Protein AF-A0A2V6M707-F1 (afdb_monomer)

Radius of gyration: 19.31 Å; Cα contacts (8 Å, |Δi|>4): 175; chains: 1; bounding box: 46×37×52 Å

Mean predicted aligned error: 7.65 Å

Sequence (171 aa):
MLDEAHAIGVIGPNGRGLAAEENLHEDVDVQMGTLSKALGVSGGYICGSRSLIEWLINRARSFIYSTAPPSALAAAARAAINFLASPEGEQRRLLLWQRIKLMQELLPVRSATANRPDKNAAHASSAIFPRRVGDEQAAIDLAEALQNQGFSSRRSVTRLWPKVPRDCSLP

pLDDT: mean 83.91, std 18.37, range [33.72, 98.0]

Secondary structure (DSSP, 8-state):
-EE-TTTTTTSSGGG--HHHHTT-GGG-SEEEEESSSTT-S--EEEEE-HHHHHHHHHH-HHHHTSPPPPHHHHHHHHHHHHHHTSHHHHHHHHHHHHHHHHHHHHS----TTTTS--TTGGG--SS------SSHHHHHHHHHHHHHTT---TTTS---TTSS-S-----

Solvent-accessible surface area (backbone atoms only — not comparable to full-atom values): 10268 Å² total; per-residue (Å²): 115,47,81,32,50,84,26,37,55,65,31,34,70,60,22,65,6,56,45,53,57,72,69,41,55,87,77,43,67,30,39,31,39,46,31,56,49,73,52,69,47,71,62,68,54,78,47,56,51,69,70,54,53,56,46,42,66,76,64,34,60,80,60,66,78,43,83,77,80,57,68,68,55,56,52,49,44,52,51,35,53,52,42,31,60,33,73,69,30,46,54,53,36,53,52,48,53,53,52,42,52,52,46,46,71,77,53,63,75,79,58,89,55,78,86,47,89,57,89,60,68,88,61,81,83,56,99,70,86,85,73,90,70,73,58,71,64,52,26,49,55,51,28,50,56,39,36,76,73,70,42,90,29,98,79,77,55,58,79,48,70,92,79,36,76,86,74,81,73,72,134

Foldseek 3Di:
DEEFQFQALAPAQLSRGDCRNVVNPVVDQKYKYACVPNVPAGDIDIDHDPVVVVCCCVPVCCNVVDDDDDPVRVVSSVVSSVCSNDPNSVVVNVVLQVVVVVCCVVPPAPDPVPVPPPVCPVPPPGSADADDQDAQVSQVVVLVVCVVVVNNRPPRRGDDPPSDDRDPDDD

Structure (mmCIF, N/CA/C/O backbone):
data_AF-A0A2V6M707-F1
#
_entry.id   AF-A0A2V6M707-F1
#
loop_
_atom_site.group_PDB
_atom_site.id
_atom_site.type_symbol
_atom_site.label_atom_id
_atom_site.label_alt_id
_atom_site.label_comp_id
_atom_site.label_asym_id
_atom_site.label_entity_id
_atom_site.label_seq_id
_atom_site.pdbx_PDB_ins_code
_atom_site.Cartn_x
_atom_site.Cartn_y
_atom_site.Cartn_z
_atom_site.occupancy
_atom_site.B_iso_or_equiv
_atom_site.auth_seq_id
_atom_site.auth_comp_id
_atom_site.auth_asym_id
_atom_site.auth_atom_id
_atom_site.pdbx_PDB_model_num
ATOM 1 N N . MET A 1 1 ? -16.322 -5.270 -3.380 1.00 91.25 1 MET A N 1
ATOM 2 C CA . MET A 1 1 ? -14.991 -5.450 -2.751 1.00 91.25 1 MET A CA 1
ATOM 3 C C . MET A 1 1 ? -13.936 -4.787 -3.621 1.00 91.25 1 MET A C 1
ATOM 5 O O . MET A 1 1 ? -13.919 -5.055 -4.816 1.00 91.25 1 MET A O 1
ATOM 9 N N . LEU A 1 2 ? -13.084 -3.951 -3.030 1.00 95.62 2 LEU A N 1
ATOM 10 C CA . LEU A 1 2 ? -12.032 -3.182 -3.695 1.00 95.62 2 LEU A CA 1
ATOM 11 C C . LEU A 1 2 ? -10.674 -3.458 -3.029 1.00 95.62 2 LEU A C 1
ATOM 13 O O . LEU A 1 2 ? -10.550 -3.307 -1.815 1.00 95.62 2 LEU A O 1
ATOM 17 N N . ASP A 1 3 ? -9.665 -3.847 -3.813 1.00 96.12 3 ASP A N 1
ATOM 18 C CA . ASP A 1 3 ? -8.275 -3.979 -3.351 1.00 96.12 3 ASP A CA 1
ATOM 19 C C . ASP A 1 3 ? -7.462 -2.749 -3.754 1.00 96.12 3 ASP A C 1
ATOM 21 O O . ASP A 1 3 ? -7.260 -2.466 -4.935 1.00 96.12 3 ASP A O 1
ATOM 25 N N . GLU A 1 4 ? -6.969 -2.032 -2.752 1.00 94.44 4 GLU A N 1
ATOM 26 C CA . GLU A 1 4 ? -6.223 -0.794 -2.915 1.00 94.44 4 GLU A CA 1
ATOM 27 C C . GLU A 1 4 ? -4.741 -0.931 -2.573 1.00 94.44 4 GLU A C 1
ATOM 29 O O . GLU A 1 4 ? -4.054 0.066 -2.346 1.00 94.44 4 GLU A O 1
ATOM 34 N N . ALA A 1 5 ? -4.195 -2.150 -2.582 1.00 94.81 5 ALA A N 1
ATOM 35 C CA . ALA A 1 5 ? -2.804 -2.410 -2.224 1.00 94.81 5 ALA A CA 1
ATOM 36 C C . ALA A 1 5 ? -1.775 -1.529 -2.964 1.00 94.81 5 ALA A C 1
ATOM 38 O O . ALA A 1 5 ? -0.686 -1.303 -2.441 1.00 94.81 5 ALA A O 1
ATOM 39 N N . HIS A 1 6 ? -2.087 -1.056 -4.174 1.00 94.31 6 HIS A N 1
ATOM 40 C CA . HIS A 1 6 ? -1.234 -0.153 -4.958 1.00 94.31 6 HIS A CA 1
ATOM 41 C C . HIS A 1 6 ? -1.694 1.316 -4.969 1.00 94.31 6 HIS A C 1
ATOM 43 O O . HIS A 1 6 ? -0.958 2.156 -5.482 1.00 94.31 6 HIS A O 1
ATOM 49 N N . ALA A 1 7 ? -2.869 1.626 -4.416 1.00 93.81 7 ALA A N 1
ATOM 50 C CA . ALA A 1 7 ? -3.417 2.982 -4.347 1.00 93.81 7 ALA A CA 1
ATOM 51 C C . ALA A 1 7 ? -3.156 3.644 -2.984 1.00 93.81 7 ALA A C 1
ATOM 53 O O . ALA A 1 7 ? -2.838 4.834 -2.931 1.00 93.81 7 ALA A O 1
ATOM 54 N N . ILE A 1 8 ? -3.231 2.878 -1.888 1.00 94.50 8 ILE A N 1
ATOM 55 C CA . ILE A 1 8 ? -2.968 3.371 -0.528 1.00 94.50 8 ILE A CA 1
ATOM 56 C C . ILE A 1 8 ? -1.571 3.988 -0.446 1.00 94.50 8 ILE A C 1
ATOM 58 O O . ILE A 1 8 ? -0.581 3.415 -0.901 1.00 94.50 8 ILE A O 1
ATOM 62 N N . GLY A 1 9 ? -1.501 5.168 0.161 1.00 93.81 9 GLY A N 1
ATOM 63 C CA . GLY A 1 9 ? -0.297 5.974 0.320 1.00 93.81 9 GLY A CA 1
ATOM 64 C C . GLY A 1 9 ? 0.146 6.725 -0.937 1.00 93.81 9 GLY A C 1
ATOM 65 O O . GLY A 1 9 ? 1.096 7.498 -0.848 1.00 93.81 9 GLY A O 1
ATOM 66 N N . VAL A 1 10 ? -0.531 6.542 -2.075 1.00 94.00 10 VAL A N 1
ATOM 67 C CA . VAL A 1 10 ? -0.163 7.140 -3.372 1.00 94.00 10 VAL A CA 1
ATOM 68 C C . VAL A 1 10 ? -1.268 8.047 -3.914 1.00 94.00 10 VAL A C 1
ATOM 70 O O . VAL A 1 10 ? -0.986 9.177 -4.314 1.00 94.00 10 VAL A O 1
ATOM 73 N N . ILE A 1 11 ? -2.507 7.557 -3.915 1.00 92.19 11 ILE A N 1
ATOM 74 C CA . ILE A 1 11 ? -3.691 8.203 -4.497 1.00 92.19 11 ILE A CA 1
ATOM 75 C C . ILE A 1 11 ? -4.616 8.661 -3.364 1.00 92.19 11 ILE A C 1
ATOM 77 O O . ILE A 1 11 ? -4.608 8.067 -2.278 1.00 92.19 11 ILE A O 1
ATOM 81 N N . GLY A 1 12 ? -5.420 9.694 -3.606 1.00 90.56 12 GLY A N 1
ATOM 82 C CA . GLY A 1 12 ? -6.433 10.137 -2.664 1.00 90.56 12 GLY A CA 1
ATOM 83 C C . GLY A 1 12 ? -5.928 11.169 -1.660 1.00 90.56 12 GLY A C 1
ATOM 84 O O . GLY A 1 12 ? -4.731 11.207 -1.321 1.00 90.56 12 GLY A O 1
ATOM 85 N N . PRO A 1 13 ? -6.850 11.954 -1.080 1.00 90.69 13 PRO A N 1
ATOM 86 C CA . PRO A 1 13 ? -6.538 12.806 0.057 1.00 90.69 13 PRO A CA 1
ATOM 87 C C . PRO A 1 13 ? -5.969 11.954 1.195 1.00 90.69 13 PRO A C 1
ATOM 89 O O . PRO A 1 13 ? -6.444 10.849 1.474 1.00 90.69 13 PRO A O 1
ATOM 92 N N . ASN A 1 14 ? -4.913 12.449 1.842 1.00 92.00 14 ASN A N 1
ATOM 93 C CA . ASN A 1 14 ? -4.185 11.737 2.901 1.00 92.00 14 ASN A CA 1
ATOM 94 C C . ASN A 1 14 ? -3.639 10.350 2.491 1.00 92.00 14 ASN A C 1
ATOM 96 O O . ASN A 1 14 ? -3.282 9.548 3.351 1.00 92.00 14 ASN A O 1
ATOM 100 N N . GLY A 1 15 ? -3.556 10.051 1.187 1.00 91.50 15 GLY A N 1
ATOM 101 C CA . GLY A 1 15 ? -3.134 8.743 0.685 1.00 91.50 15 GLY A CA 1
ATOM 102 C C . GLY A 1 15 ? -4.138 7.627 0.985 1.00 91.50 15 GLY A C 1
ATOM 103 O O . GLY A 1 15 ? -3.734 6.477 1.152 1.00 91.50 15 GLY A O 1
ATOM 104 N N . ARG A 1 16 ? -5.431 7.947 1.109 1.00 92.81 16 ARG A N 1
ATOM 105 C CA . ARG A 1 16 ? -6.480 6.977 1.467 1.00 92.81 16 ARG A CA 1
ATOM 106 C C . ARG A 1 16 ? -6.853 6.004 0.346 1.00 92.81 16 ARG A C 1
ATOM 108 O O . ARG A 1 16 ? -7.575 5.058 0.632 1.00 92.81 16 ARG A O 1
ATOM 115 N N . GLY A 1 17 ? -6.347 6.214 -0.868 1.00 93.25 17 GLY A N 1
ATOM 116 C CA . GLY A 1 17 ? -6.605 5.373 -2.032 1.00 93.25 17 GLY A CA 1
ATOM 117 C C . GLY A 1 17 ? -7.584 5.989 -3.030 1.00 93.25 17 GLY A C 1
ATOM 118 O O . GLY A 1 17 ? -8.001 7.140 -2.897 1.00 93.25 17 GLY A O 1
ATOM 119 N N . LEU A 1 18 ? -7.916 5.219 -4.063 1.00 92.81 18 LEU A N 1
ATOM 120 C CA . LEU A 1 18 ? -8.709 5.659 -5.208 1.00 92.81 18 LEU A CA 1
ATOM 121 C C . LEU A 1 18 ? -10.175 5.884 -4.827 1.00 92.81 18 LEU A C 1
ATOM 123 O O . LEU A 1 18 ? -10.766 6.865 -5.257 1.00 92.81 18 LEU A O 1
ATOM 127 N N . ALA A 1 19 ? -10.751 5.044 -3.964 1.00 93.06 19 ALA A N 1
ATOM 128 C CA . ALA A 1 19 ? -12.123 5.248 -3.491 1.00 93.06 19 ALA A CA 1
ATOM 129 C C . ALA A 1 19 ? -12.308 6.597 -2.775 1.00 93.06 19 ALA A C 1
ATOM 131 O O . ALA A 1 19 ? -13.377 7.199 -2.847 1.00 93.06 19 ALA A O 1
ATOM 132 N N . ALA A 1 20 ? -11.270 7.086 -2.091 1.00 93.00 20 ALA A N 1
ATOM 133 C CA . ALA A 1 20 ? -11.296 8.401 -1.460 1.00 93.00 20 ALA A CA 1
ATOM 134 C C . ALA A 1 20 ? -11.112 9.544 -2.470 1.00 93.00 20 ALA A C 1
ATOM 136 O O . ALA A 1 20 ? -11.717 10.594 -2.289 1.00 93.00 20 ALA A O 1
ATOM 137 N N . GLU A 1 21 ? -10.299 9.348 -3.512 1.00 92.56 21 GLU A N 1
ATOM 138 C CA . GLU A 1 21 ? -10.138 10.310 -4.615 1.00 92.56 21 GLU A CA 1
ATOM 139 C C . GLU A 1 21 ? -11.460 10.515 -5.371 1.00 92.56 21 GLU A C 1
ATOM 141 O O . GLU A 1 21 ? -11.891 11.642 -5.587 1.00 92.56 21 GLU A O 1
ATOM 146 N N . GLU A 1 22 ? -12.149 9.417 -5.689 1.00 93.06 22 GLU A N 1
ATOM 147 C CA . GLU A 1 22 ? -13.398 9.423 -6.463 1.00 93.06 22 GLU A CA 1
ATOM 148 C C . GLU A 1 22 ? -14.648 9.687 -5.601 1.00 93.06 22 GLU A C 1
ATOM 150 O O . GLU A 1 22 ? -15.766 9.684 -6.106 1.00 93.06 22 GLU A O 1
ATOM 155 N N . ASN A 1 23 ? -14.485 9.912 -4.292 1.00 93.12 23 ASN A N 1
ATOM 156 C CA . ASN A 1 23 ? -15.576 10.053 -3.315 1.00 93.12 23 ASN A CA 1
ATOM 157 C C . ASN A 1 23 ? -16.530 8.841 -3.223 1.00 93.12 23 ASN A C 1
ATOM 159 O O . ASN A 1 23 ? -17.631 8.966 -2.699 1.00 93.12 23 ASN A O 1
ATOM 163 N N . LEU A 1 24 ? -16.083 7.652 -3.631 1.00 92.44 24 LEU A N 1
ATOM 164 C CA . LEU A 1 24 ? -16.858 6.401 -3.647 1.00 92.44 24 LEU A CA 1
ATOM 165 C C . LEU A 1 24 ? -16.693 5.553 -2.376 1.00 92.44 24 LEU A C 1
ATOM 167 O O . LEU A 1 24 ? -17.108 4.401 -2.336 1.00 92.44 24 LEU A O 1
ATOM 171 N N . HIS A 1 25 ? -16.041 6.073 -1.337 1.00 85.69 25 HIS A N 1
ATOM 172 C CA . HIS A 1 25 ? -15.756 5.310 -0.115 1.00 85.69 25 HIS A CA 1
ATOM 173 C C . HIS A 1 25 ? -16.998 4.723 0.580 1.00 85.69 25 HIS A C 1
ATOM 175 O O . HIS A 1 25 ? -16.892 3.644 1.155 1.00 85.69 25 HIS A O 1
ATOM 181 N N . GLU A 1 26 ? -18.150 5.394 0.505 1.00 89.38 26 GLU A N 1
ATOM 182 C CA . GLU A 1 26 ? -19.424 4.893 1.050 1.00 89.38 26 GLU A CA 1
ATOM 183 C C . GLU A 1 26 ? -20.048 3.791 0.172 1.00 89.38 26 GLU A C 1
ATOM 185 O O . GLU A 1 26 ? -20.781 2.945 0.675 1.00 89.38 26 GLU A O 1
ATOM 190 N N . ASP A 1 27 ? -19.706 3.744 -1.120 1.00 93.75 27 ASP A N 1
ATOM 191 C CA . ASP A 1 27 ? -20.191 2.732 -2.070 1.00 93.75 27 ASP A CA 1
ATOM 192 C C . ASP A 1 27 ? -19.338 1.447 -2.055 1.00 93.75 27 ASP A C 1
ATOM 194 O O . ASP A 1 27 ? -19.618 0.478 -2.767 1.00 93.75 27 ASP A O 1
ATOM 198 N N . VAL A 1 28 ? -18.260 1.416 -1.262 1.00 94.69 28 VAL A N 1
ATOM 199 C CA . VAL A 1 28 ? -17.353 0.268 -1.151 1.00 94.69 28 VAL A CA 1
ATOM 200 C C . VAL A 1 28 ? -17.675 -0.540 0.107 1.00 94.69 28 VAL A C 1
ATOM 202 O O . VAL A 1 28 ? -17.182 -0.253 1.193 1.00 94.69 28 VAL A O 1
ATOM 205 N N . ASP A 1 29 ? -18.412 -1.644 -0.058 1.00 95.31 29 ASP A N 1
ATOM 206 C CA . ASP A 1 29 ? -18.778 -2.538 1.060 1.00 95.31 29 ASP A CA 1
ATOM 207 C C . ASP A 1 29 ? -17.566 -3.121 1.808 1.00 95.31 29 ASP A C 1
ATOM 209 O O . ASP A 1 29 ? -17.593 -3.354 3.019 1.00 95.31 29 ASP A O 1
ATOM 213 N N . VAL A 1 30 ? -16.513 -3.433 1.045 1.00 96.62 30 VAL A N 1
ATOM 214 C CA . VAL A 1 30 ? -15.287 -4.078 1.524 1.00 96.62 30 VAL A CA 1
ATOM 215 C C . VAL A 1 30 ? -14.105 -3.440 0.822 1.00 96.62 30 VAL A C 1
ATOM 217 O O . VAL A 1 30 ? -13.914 -3.653 -0.378 1.00 96.62 30 VAL A O 1
ATOM 220 N N . GLN A 1 31 ? -13.295 -2.705 1.569 1.00 95.88 31 GLN A N 1
ATOM 221 C CA . GLN A 1 31 ? -12.037 -2.142 1.102 1.00 95.88 31 GLN A CA 1
ATOM 222 C C . GLN A 1 31 ? -10.898 -2.924 1.745 1.00 95.88 31 GLN A C 1
ATOM 224 O O . GLN A 1 31 ? -10.876 -3.118 2.957 1.00 95.88 31 GLN A O 1
ATOM 229 N N . MET A 1 32 ? -9.943 -3.391 0.956 1.00 96.50 32 MET A N 1
ATOM 230 C CA . MET A 1 32 ? -8.790 -4.123 1.467 1.00 96.50 32 MET A CA 1
ATOM 231 C C . MET A 1 32 ? -7.487 -3.530 0.958 1.00 96.50 32 MET A C 1
ATOM 233 O O . MET A 1 32 ? -7.447 -2.832 -0.054 1.00 96.50 32 MET A O 1
ATOM 237 N N . GLY A 1 33 ? -6.408 -3.813 1.674 1.00 95.69 33 GLY A N 1
ATOM 238 C CA . GLY A 1 33 ? -5.095 -3.307 1.321 1.00 95.69 33 GLY A CA 1
ATOM 239 C C . GLY A 1 33 ? -3.967 -4.064 1.995 1.00 95.69 33 GLY A C 1
ATOM 240 O O . GLY A 1 33 ? -4.167 -5.000 2.775 1.00 95.69 33 GLY A O 1
ATOM 241 N N . THR A 1 34 ? -2.745 -3.634 1.691 1.00 96.06 34 THR A N 1
ATOM 242 C CA . THR A 1 34 ? -1.527 -4.184 2.285 1.00 96.06 34 THR A CA 1
ATOM 243 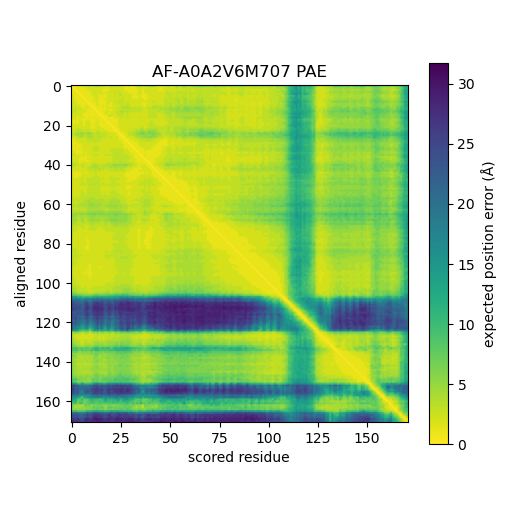C C . THR A 1 34 ? -0.737 -3.118 3.024 1.00 96.06 34 THR A C 1
ATOM 245 O O . THR A 1 34 ? -0.640 -1.973 2.590 1.00 96.06 34 THR A O 1
ATOM 248 N N . LEU A 1 35 ? -0.105 -3.534 4.118 1.00 96.44 35 LEU A N 1
ATOM 249 C CA . LEU A 1 35 ? 0.847 -2.728 4.870 1.00 96.44 35 LEU A CA 1
ATOM 250 C C . LEU A 1 35 ? 2.267 -2.823 4.284 1.00 96.44 35 LEU A C 1
ATOM 252 O O . LEU A 1 35 ? 3.142 -2.063 4.685 1.00 96.44 35 LEU A O 1
ATOM 256 N N . SER A 1 36 ? 2.514 -3.728 3.326 1.00 95.56 36 SER A N 1
ATOM 257 C CA . SER A 1 36 ? 3.864 -4.075 2.855 1.00 95.56 36 SER A CA 1
ATOM 258 C C . SER A 1 36 ? 4.370 -3.302 1.637 1.00 95.56 36 SER A C 1
ATOM 260 O O . SER A 1 36 ? 5.366 -3.699 1.032 1.00 95.56 36 SER A O 1
ATOM 262 N N . LYS A 1 37 ? 3.662 -2.248 1.220 1.00 95.06 37 LYS A N 1
ATOM 263 C CA . LYS A 1 37 ? 4.028 -1.416 0.062 1.00 95.06 37 LYS A CA 1
ATOM 264 C C . LYS A 1 37 ? 4.321 0.011 0.503 1.00 95.06 37 LYS A C 1
ATOM 266 O O . LYS A 1 37 ? 5.320 0.225 1.177 1.00 95.06 37 LYS A O 1
ATOM 271 N N . ALA A 1 38 ? 3.454 0.970 0.175 1.00 94.88 38 ALA A N 1
ATOM 272 C CA . ALA A 1 38 ? 3.664 2.380 0.511 1.00 94.88 38 ALA A CA 1
ATOM 273 C C . ALA A 1 38 ? 3.840 2.621 2.022 1.00 94.88 38 ALA A C 1
ATOM 275 O O . ALA A 1 38 ? 4.564 3.526 2.422 1.00 94.88 38 ALA A O 1
ATOM 276 N N . LEU A 1 39 ? 3.215 1.781 2.853 1.00 95.00 39 LEU A N 1
ATOM 277 C CA . LEU A 1 39 ? 3.305 1.837 4.312 1.00 95.00 39 LEU A CA 1
ATOM 278 C C . LEU A 1 39 ? 4.608 1.248 4.884 1.00 95.00 39 LEU A C 1
ATOM 280 O O . LEU A 1 39 ? 4.940 1.540 6.027 1.00 95.00 39 LEU A O 1
ATOM 284 N N . GLY A 1 40 ? 5.361 0.454 4.114 1.00 94.94 40 GLY A N 1
ATOM 285 C CA . GLY A 1 40 ? 6.695 -0.021 4.502 1.00 94.94 40 GLY A CA 1
ATOM 286 C C . GLY A 1 40 ? 6.752 -1.012 5.674 1.00 94.94 40 GLY A C 1
ATOM 287 O O . GLY A 1 40 ? 7.812 -1.163 6.276 1.00 94.94 40 GLY A O 1
ATOM 288 N N . VAL A 1 41 ? 5.645 -1.680 6.014 1.00 95.56 41 VAL A N 1
ATOM 289 C CA . VAL A 1 41 ? 5.571 -2.675 7.102 1.00 95.56 41 VAL A CA 1
ATOM 290 C C . VAL A 1 41 ? 5.236 -4.061 6.522 1.00 95.56 41 VAL A C 1
ATOM 292 O O . VAL A 1 41 ? 5.711 -4.427 5.453 1.00 95.56 41 VAL A O 1
ATOM 295 N N . SER A 1 42 ? 4.450 -4.881 7.215 1.00 94.81 42 SER A N 1
ATOM 296 C CA . SER A 1 42 ? 4.024 -6.210 6.782 1.00 94.81 42 SER A CA 1
ATOM 297 C C . SER A 1 42 ? 2.619 -6.477 7.307 1.00 94.81 42 SER A C 1
ATOM 299 O O . SER A 1 42 ? 2.251 -5.990 8.376 1.00 94.81 42 SER A O 1
ATOM 301 N N . GLY A 1 43 ? 1.840 -7.234 6.539 1.00 93.81 43 GLY A N 1
ATOM 302 C CA . GLY A 1 43 ? 0.446 -7.550 6.830 1.00 93.81 43 GLY A CA 1
ATOM 303 C C . GLY A 1 43 ? -0.532 -6.985 5.801 1.00 93.81 43 GLY A C 1
ATOM 304 O O . GLY A 1 43 ? -0.160 -6.326 4.825 1.00 93.81 43 GLY A O 1
ATOM 305 N N . GLY A 1 44 ? -1.806 -7.271 6.033 1.00 94.81 44 GLY A N 1
ATOM 306 C CA . GLY A 1 44 ? -2.931 -6.780 5.249 1.00 94.81 44 GLY A CA 1
ATOM 307 C C . GLY A 1 44 ? -4.089 -6.412 6.161 1.00 94.81 44 GLY A C 1
ATOM 308 O O . GLY A 1 44 ? -4.079 -6.741 7.348 1.00 94.81 44 GLY A O 1
ATOM 309 N N . TYR A 1 45 ? -5.065 -5.707 5.609 1.00 95.44 45 TYR A N 1
ATOM 310 C CA . TYR A 1 45 ? -6.236 -5.264 6.350 1.00 95.44 45 TYR A CA 1
ATOM 311 C C . TYR A 1 45 ? -7.487 -5.311 5.479 1.00 95.44 45 TYR A C 1
ATOM 313 O O . TYR A 1 45 ? -7.408 -5.286 4.249 1.00 95.44 45 TYR A O 1
ATOM 321 N N . ILE A 1 46 ? -8.634 -5.359 6.151 1.00 96.44 46 ILE A N 1
ATOM 322 C CA . ILE A 1 46 ? -9.963 -5.227 5.566 1.00 96.44 46 ILE A CA 1
ATOM 323 C C . ILE A 1 46 ? -10.703 -4.155 6.367 1.00 96.44 46 ILE A C 1
ATOM 325 O O . ILE A 1 46 ? -10.691 -4.177 7.597 1.00 96.44 46 ILE A O 1
ATOM 329 N N . CYS A 1 47 ? -11.342 -3.242 5.654 1.00 95.19 47 CYS A N 1
ATOM 330 C CA . CYS A 1 47 ? -12.244 -2.219 6.151 1.00 95.19 47 CYS A CA 1
ATOM 331 C C . CYS A 1 47 ? -13.637 -2.476 5.563 1.00 95.19 47 CYS A C 1
ATOM 333 O O . CYS A 1 47 ? -13.768 -2.907 4.418 1.00 95.19 47 CYS A O 1
ATOM 335 N N . GLY A 1 48 ? -14.673 -2.209 6.347 1.00 95.50 48 GLY A N 1
ATOM 336 C CA . GLY A 1 48 ? -16.070 -2.343 5.948 1.00 95.50 48 GLY A CA 1
ATOM 337 C C . GLY A 1 48 ? -16.977 -2.138 7.156 1.00 95.50 48 GLY A C 1
ATOM 338 O O . GLY A 1 48 ? -16.528 -1.643 8.195 1.00 95.50 48 GLY A O 1
ATOM 339 N N . SER A 1 49 ? -18.245 -2.531 7.043 1.00 96.44 49 SER A N 1
ATOM 340 C CA . SER A 1 49 ? -19.201 -2.367 8.142 1.00 96.44 49 SER A CA 1
ATOM 341 C C . SER A 1 49 ? -18.776 -3.132 9.401 1.00 96.44 49 SER A C 1
ATOM 343 O O . SER A 1 49 ? -18.134 -4.184 9.341 1.00 96.44 49 SER A O 1
ATOM 345 N N . ARG A 1 50 ? -19.181 -2.637 10.575 1.00 97.31 50 ARG A N 1
ATOM 346 C CA . ARG A 1 50 ? -18.891 -3.305 11.852 1.00 97.31 50 ARG A CA 1
ATOM 347 C C . ARG A 1 50 ? -19.377 -4.757 11.863 1.00 97.31 50 ARG A C 1
ATOM 349 O O . ARG A 1 50 ? -18.631 -5.639 12.275 1.00 97.31 50 ARG A O 1
ATOM 356 N N . SER A 1 51 ? -20.581 -5.005 11.347 1.00 98.00 51 SER A N 1
ATOM 357 C CA . SER A 1 51 ? -21.154 -6.349 11.241 1.00 98.00 51 SER A CA 1
ATOM 358 C C . SER A 1 51 ? -20.318 -7.272 10.351 1.00 98.00 51 SER A C 1
ATOM 360 O O . SER A 1 51 ? -20.133 -8.437 10.694 1.00 98.00 51 SER A O 1
ATOM 362 N N . LEU A 1 52 ? -19.764 -6.760 9.244 1.00 97.12 52 LEU A N 1
ATOM 363 C CA . LEU A 1 52 ? -18.842 -7.518 8.398 1.00 97.12 52 LEU A CA 1
ATOM 364 C C . LEU A 1 52 ? -17.557 -7.871 9.155 1.00 97.12 52 LEU A C 1
ATOM 366 O O . LEU A 1 52 ? -17.133 -9.025 9.128 1.00 97.12 52 LEU A O 1
ATOM 370 N N . ILE A 1 53 ? -16.935 -6.897 9.826 1.00 97.88 53 ILE A N 1
ATOM 371 C CA . ILE A 1 53 ? -15.681 -7.118 10.557 1.00 97.88 53 ILE A CA 1
ATOM 372 C C . ILE A 1 53 ? -15.883 -8.119 11.701 1.00 97.88 53 ILE A C 1
ATOM 374 O O . ILE A 1 53 ? -15.101 -9.059 11.836 1.00 97.88 53 ILE A O 1
ATOM 378 N N . GLU A 1 54 ? -16.959 -7.986 12.480 1.00 97.88 54 GLU A N 1
ATOM 379 C CA . GLU A 1 54 ? -17.312 -8.939 13.540 1.00 97.88 54 GLU A CA 1
ATOM 380 C C . GLU A 1 54 ? -17.572 -10.342 12.973 1.00 97.88 54 GLU A C 1
ATOM 382 O O . GLU A 1 54 ? -17.101 -11.336 13.532 1.00 97.88 54 GLU A O 1
ATOM 387 N N . TRP A 1 55 ? -18.257 -10.447 11.830 1.00 97.81 55 TRP A N 1
ATOM 388 C CA . TRP A 1 55 ? -18.467 -11.726 11.156 1.00 97.81 55 TRP A CA 1
ATOM 389 C C . TRP A 1 55 ? -17.147 -12.357 10.694 1.00 97.81 55 TRP A C 1
ATOM 391 O O . TRP A 1 55 ? -16.918 -13.541 10.947 1.00 97.81 55 TRP A O 1
ATOM 401 N N . LEU A 1 56 ? -16.246 -11.578 10.084 1.00 97.12 56 LEU A N 1
ATOM 402 C CA . LEU A 1 56 ? -14.932 -12.048 9.633 1.00 97.12 56 LEU A CA 1
ATOM 403 C C . LEU A 1 56 ? -14.068 -12.532 10.801 1.00 97.12 56 LEU A C 1
ATOM 405 O O . LEU A 1 56 ? -13.503 -13.619 10.713 1.00 97.12 56 LEU A O 1
ATOM 409 N N . ILE A 1 57 ? -14.023 -11.791 11.911 1.00 96.69 57 ILE A N 1
ATOM 410 C CA . ILE A 1 57 ? -13.282 -12.190 13.119 1.00 96.69 57 ILE A CA 1
ATOM 411 C C . ILE A 1 57 ? -13.769 -13.550 13.648 1.00 96.69 57 ILE A C 1
ATOM 413 O O . ILE A 1 57 ? -12.960 -14.353 14.106 1.00 96.69 57 ILE A O 1
ATOM 417 N N . ASN A 1 58 ? -15.072 -13.837 13.541 1.00 97.38 58 ASN A N 1
ATOM 418 C CA . ASN A 1 58 ? -15.683 -15.065 14.061 1.00 97.38 58 ASN A CA 1
ATOM 419 C C . ASN A 1 58 ? -15.768 -16.226 13.053 1.00 97.38 58 ASN A C 1
ATOM 421 O O . ASN A 1 58 ? -15.995 -17.367 13.461 1.00 97.38 58 ASN A O 1
ATOM 425 N N . ARG A 1 59 ? -15.625 -15.981 11.743 1.00 97.75 59 ARG A N 1
ATOM 426 C CA . ARG A 1 59 ? -15.822 -17.010 10.698 1.00 97.75 59 ARG A CA 1
ATOM 427 C C . ARG A 1 59 ? -14.627 -17.229 9.779 1.00 97.75 59 ARG A C 1
ATOM 429 O O . ARG A 1 59 ? -14.511 -18.312 9.201 1.00 97.75 59 ARG A O 1
ATOM 436 N N . ALA A 1 60 ? -13.732 -16.257 9.626 1.00 97.06 60 ALA A N 1
ATOM 437 C CA . ALA A 1 60 ? -12.600 -16.387 8.718 1.00 97.06 60 ALA A CA 1
ATOM 438 C C . ALA A 1 60 ? -11.525 -17.296 9.327 1.00 97.06 60 ALA A C 1
ATOM 440 O O . ALA A 1 60 ? -10.753 -16.892 10.195 1.00 97.06 60 ALA A O 1
ATOM 441 N N . ARG A 1 61 ? -11.431 -18.536 8.829 1.00 97.31 61 ARG A N 1
ATOM 442 C CA . ARG A 1 61 ? -10.429 -19.518 9.285 1.00 97.31 61 ARG A CA 1
ATOM 443 C C . ARG A 1 61 ? -8.996 -18.989 9.192 1.00 97.31 61 ARG A C 1
ATOM 445 O O . ARG A 1 61 ? -8.199 -19.261 10.080 1.00 97.31 61 ARG A O 1
ATOM 452 N N . SER A 1 62 ? -8.684 -18.235 8.138 1.00 93.88 62 SER A N 1
ATOM 453 C CA . SER A 1 62 ? -7.367 -17.620 7.930 1.00 93.88 62 SER A CA 1
ATOM 454 C C . SER A 1 62 ? -7.022 -16.548 8.965 1.00 93.88 62 SER A C 1
ATOM 456 O O . SER A 1 62 ? -5.845 -16.288 9.181 1.00 93.88 62 SER A O 1
ATOM 458 N N . PHE A 1 63 ? -8.022 -15.944 9.610 1.00 94.75 63 PHE A N 1
ATOM 459 C CA . PHE A 1 63 ? -7.821 -15.015 10.718 1.00 94.75 63 PHE A CA 1
ATOM 460 C C . PHE A 1 63 ? -7.735 -15.761 12.057 1.00 94.75 63 PHE A C 1
ATOM 462 O O . PHE A 1 63 ? -6.798 -15.551 12.816 1.00 94.75 63 PHE A O 1
ATOM 469 N N . ILE A 1 64 ? -8.672 -16.681 12.314 1.00 96.56 64 ILE A N 1
ATOM 470 C CA . ILE A 1 64 ? -8.792 -17.409 13.592 1.00 96.56 64 ILE A CA 1
ATOM 471 C C . ILE A 1 64 ? -7.593 -18.328 13.851 1.00 96.56 64 ILE A C 1
ATOM 473 O O . ILE A 1 64 ? -7.109 -18.415 14.975 1.00 96.56 64 ILE A O 1
ATOM 477 N N . TYR A 1 65 ? -7.118 -19.029 12.820 1.00 96.38 65 TYR A N 1
ATOM 478 C CA . TYR A 1 65 ? -6.050 -20.026 12.941 1.00 96.38 65 TYR A CA 1
ATOM 479 C C . TYR A 1 65 ? -4.680 -19.488 12.504 1.00 96.38 65 TYR A C 1
ATOM 481 O O . TYR A 1 65 ? -3.826 -20.255 12.064 1.00 96.38 65 TYR A O 1
ATOM 489 N N . SER A 1 66 ? -4.471 -18.174 12.612 1.00 94.12 66 SER A N 1
ATOM 490 C CA . SER A 1 66 ? -3.185 -17.523 12.357 1.00 94.12 66 SER A CA 1
ATOM 491 C C . SER A 1 66 ? -2.711 -16.776 13.598 1.00 94.12 66 SER A C 1
ATOM 493 O O . SER A 1 66 ? -3.501 -16.185 14.330 1.00 94.12 66 SER A O 1
ATOM 495 N N . THR A 1 67 ? -1.398 -16.750 13.818 1.00 95.19 67 THR A N 1
ATOM 496 C CA . THR A 1 67 ? -0.799 -15.928 14.873 1.00 95.19 67 THR A CA 1
ATOM 497 C C . THR A 1 67 ? -0.999 -14.448 14.554 1.00 95.19 67 THR A C 1
ATOM 499 O O . THR A 1 67 ? -0.788 -14.015 13.418 1.00 95.19 67 THR A O 1
ATOM 502 N N . ALA A 1 68 ? -1.388 -13.670 15.564 1.00 93.75 68 ALA A N 1
ATOM 503 C CA . ALA A 1 68 ? -1.505 -12.222 15.449 1.00 93.75 68 ALA A CA 1
ATOM 504 C C . ALA A 1 68 ? -0.156 -11.574 15.063 1.00 93.75 68 ALA A C 1
ATOM 506 O O . ALA A 1 68 ? 0.907 -12.096 15.419 1.00 93.75 68 ALA A O 1
ATOM 507 N N . PRO A 1 69 ? -0.165 -10.427 14.356 1.00 92.44 69 PRO A N 1
ATOM 508 C CA . PRO A 1 69 ? 1.066 -9.724 14.021 1.00 92.44 69 PRO A CA 1
ATOM 509 C C . PRO A 1 69 ? 1.814 -9.276 15.293 1.00 92.44 69 PRO A C 1
ATOM 511 O O . PRO A 1 69 ? 1.177 -8.864 16.266 1.00 92.44 69 PRO A O 1
ATOM 514 N N . PRO A 1 70 ? 3.162 -9.295 15.292 1.00 96.31 70 PRO A N 1
ATOM 515 C CA . PRO A 1 70 ? 3.972 -8.742 16.371 1.00 96.31 70 PRO A CA 1
ATOM 516 C C . PRO A 1 70 ? 3.558 -7.313 16.740 1.00 96.31 70 PRO A C 1
ATOM 518 O O . PRO A 1 70 ? 3.339 -6.474 15.862 1.00 96.31 70 PRO A O 1
ATOM 521 N N . SER A 1 71 ? 3.535 -7.006 18.039 1.00 96.25 71 SER A N 1
ATOM 522 C CA . SER A 1 71 ? 3.157 -5.682 18.559 1.00 96.25 71 SER A CA 1
ATOM 523 C C . SER A 1 71 ? 3.985 -4.545 17.951 1.00 96.25 71 SER A C 1
ATOM 525 O O . SER A 1 71 ? 3.442 -3.490 17.628 1.00 96.25 71 SER A O 1
ATOM 527 N N . ALA A 1 72 ? 5.279 -4.783 17.713 1.00 97.06 72 ALA A N 1
ATOM 528 C CA . ALA A 1 72 ? 6.166 -3.835 17.045 1.00 97.06 72 ALA A CA 1
ATOM 529 C C . ALA A 1 72 ? 5.707 -3.503 15.612 1.00 97.06 72 ALA A C 1
ATOM 531 O O . ALA A 1 72 ? 5.723 -2.338 15.221 1.00 97.06 72 ALA A O 1
ATOM 532 N N . LEU A 1 73 ? 5.240 -4.496 14.843 1.00 96.50 73 LEU A N 1
ATOM 533 C CA . LEU A 1 73 ? 4.720 -4.266 13.491 1.00 96.50 73 LEU A CA 1
ATOM 534 C C . LEU A 1 73 ? 3.377 -3.534 13.522 1.00 96.50 73 LEU A C 1
ATOM 536 O O . LEU A 1 73 ? 3.161 -2.640 12.710 1.00 96.50 73 LEU A O 1
ATOM 540 N N . ALA A 1 74 ? 2.499 -3.848 14.478 1.00 95.56 74 ALA A N 1
ATOM 541 C CA . ALA A 1 74 ? 1.242 -3.118 14.649 1.00 95.56 74 ALA A CA 1
ATOM 542 C C . ALA A 1 74 ? 1.485 -1.638 15.007 1.00 95.56 74 ALA A C 1
ATOM 544 O O . ALA A 1 74 ? 0.850 -0.742 14.447 1.00 95.56 74 ALA A O 1
ATOM 545 N N . ALA A 1 75 ? 2.449 -1.367 15.893 1.00 97.62 75 ALA A N 1
ATOM 546 C CA . ALA A 1 75 ? 2.853 -0.010 16.247 1.00 97.62 75 ALA A CA 1
ATOM 547 C C . ALA A 1 75 ? 3.458 0.741 15.049 1.00 97.62 75 ALA A C 1
ATOM 549 O O . ALA A 1 75 ? 3.076 1.885 14.795 1.00 97.62 75 ALA A O 1
ATOM 550 N N . ALA A 1 76 ? 4.340 0.088 14.285 1.00 97.75 76 ALA A N 1
ATOM 551 C CA . ALA A 1 76 ? 4.922 0.649 13.068 1.00 97.75 76 ALA A CA 1
ATOM 552 C C . ALA A 1 76 ? 3.854 0.949 12.006 1.00 97.75 76 ALA A C 1
ATOM 554 O O . ALA A 1 76 ? 3.870 2.023 11.411 1.00 97.75 76 ALA A O 1
ATOM 555 N N . ALA A 1 77 ? 2.883 0.052 11.811 1.00 96.88 77 ALA A N 1
ATOM 556 C CA . ALA A 1 77 ? 1.782 0.255 10.872 1.00 96.88 77 ALA A CA 1
ATOM 557 C C . ALA A 1 77 ? 0.924 1.466 11.254 1.00 96.88 77 ALA A C 1
ATOM 559 O O . ALA A 1 77 ? 0.624 2.305 10.406 1.00 96.88 77 ALA A O 1
ATOM 560 N N . ARG A 1 78 ? 0.588 1.609 12.542 1.00 96.62 78 ARG A N 1
ATOM 561 C CA . ARG A 1 78 ? -0.139 2.782 13.044 1.00 96.62 78 ARG A CA 1
ATOM 562 C C . ARG A 1 78 ? 0.654 4.073 12.828 1.00 96.62 78 ARG A C 1
ATOM 564 O O . ARG A 1 78 ? 0.087 5.064 12.378 1.00 96.62 78 ARG A O 1
ATOM 571 N N . ALA A 1 79 ? 1.957 4.060 13.111 1.00 97.81 79 ALA A N 1
ATOM 572 C CA . ALA A 1 79 ? 2.825 5.210 12.868 1.00 97.81 79 ALA A CA 1
ATOM 573 C C . ALA A 1 79 ? 2.898 5.570 11.374 1.00 97.81 79 ALA A C 1
ATOM 575 O O . ALA A 1 79 ? 2.819 6.746 11.035 1.00 97.81 79 ALA A O 1
ATOM 576 N N . ALA A 1 80 ? 2.979 4.576 10.484 1.00 96.88 80 ALA A N 1
ATOM 577 C CA . ALA A 1 80 ? 2.997 4.783 9.038 1.00 96.88 80 ALA A CA 1
ATOM 578 C C . ALA A 1 80 ? 1.684 5.392 8.516 1.00 96.88 80 ALA A C 1
ATOM 580 O O . ALA A 1 80 ? 1.723 6.313 7.705 1.00 96.88 80 ALA A O 1
ATOM 581 N N . ILE A 1 81 ? 0.529 4.935 9.014 1.00 95.25 81 ILE A N 1
ATOM 582 C CA . ILE A 1 81 ? -0.783 5.509 8.667 1.00 95.25 81 ILE A CA 1
ATOM 583 C C . ILE A 1 81 ? -0.877 6.965 9.138 1.00 95.25 81 ILE A C 1
ATOM 585 O O . ILE A 1 81 ? -1.260 7.839 8.363 1.00 95.25 81 ILE A O 1
ATOM 589 N N . ASN A 1 82 ? -0.472 7.242 10.380 1.00 96.69 82 ASN A N 1
ATOM 590 C CA . ASN A 1 82 ? -0.471 8.604 10.916 1.00 96.69 82 ASN A CA 1
ATOM 591 C C . ASN A 1 82 ? 0.475 9.523 10.133 1.00 96.69 82 ASN A C 1
ATOM 593 O O . ASN A 1 82 ? 0.125 10.663 9.848 1.00 96.69 82 ASN A O 1
ATOM 597 N N . PHE A 1 83 ? 1.649 9.015 9.751 1.00 97.12 83 PHE A N 1
ATOM 598 C CA . PHE A 1 83 ? 2.600 9.736 8.912 1.00 97.12 83 PHE A CA 1
ATOM 599 C C . PHE A 1 83 ? 2.022 10.034 7.522 1.00 97.12 83 PHE A C 1
ATOM 601 O O . PHE A 1 83 ? 2.187 11.137 7.018 1.00 97.12 83 PHE A O 1
ATOM 608 N N . LEU A 1 84 ? 1.305 9.094 6.893 1.00 95.06 84 LEU A N 1
ATOM 609 C CA . LEU A 1 84 ? 0.642 9.367 5.612 1.00 95.06 84 LEU A CA 1
ATOM 610 C C . LEU A 1 84 ? -0.373 10.512 5.720 1.00 95.06 84 LEU A C 1
ATOM 612 O O . LEU A 1 84 ? -0.471 11.317 4.794 1.00 95.06 84 LEU A O 1
ATOM 616 N N . ALA A 1 85 ? -1.105 10.603 6.828 1.00 94.00 85 ALA A N 1
ATOM 617 C CA . ALA A 1 85 ? -2.074 11.671 7.056 1.00 94.00 85 ALA A CA 1
ATOM 618 C C . ALA A 1 85 ? -1.444 13.006 7.502 1.00 94.00 85 ALA A C 1
ATOM 620 O O . ALA A 1 85 ? -2.170 13.985 7.657 1.00 94.00 85 ALA A O 1
ATOM 621 N N . SER A 1 86 ? -0.126 13.063 7.720 1.00 96.94 86 SER A N 1
ATOM 622 C CA . SER A 1 86 ? 0.564 14.285 8.139 1.00 96.94 86 SER A CA 1
ATOM 623 C C . SER A 1 86 ? 0.962 15.170 6.944 1.00 96.94 86 SER A C 1
ATOM 625 O O . SER A 1 86 ? 1.023 14.686 5.804 1.00 96.94 86 SER A O 1
ATOM 627 N N . PRO A 1 87 ? 1.298 16.454 7.180 1.00 97.19 87 PRO A N 1
ATOM 628 C CA . PRO A 1 87 ? 1.836 17.339 6.145 1.00 97.19 87 PRO A CA 1
ATOM 629 C C . PRO A 1 87 ? 3.109 16.787 5.484 1.00 97.19 87 PRO A C 1
ATOM 631 O O . PRO A 1 87 ? 3.298 16.908 4.275 1.00 97.19 87 PRO A O 1
ATOM 634 N N . GLU A 1 88 ? 3.979 16.121 6.245 1.00 97.31 88 GLU A N 1
ATOM 635 C CA . GLU A 1 88 ? 5.174 15.464 5.707 1.00 97.31 88 GLU A CA 1
ATOM 636 C C . GLU A 1 88 ? 4.809 14.297 4.777 1.00 97.31 88 GLU A C 1
ATOM 638 O O . GLU A 1 88 ? 5.457 14.087 3.746 1.00 97.31 88 GLU A O 1
ATOM 643 N N . GLY A 1 89 ? 3.758 13.540 5.109 1.00 96.69 89 GLY A N 1
ATOM 644 C CA . GLY A 1 89 ? 3.204 12.505 4.238 1.00 96.69 89 GLY A CA 1
ATOM 645 C C . GLY A 1 89 ? 2.675 13.070 2.921 1.00 96.69 89 GLY A C 1
ATOM 646 O O . GLY A 1 89 ? 2.924 12.500 1.854 1.00 96.69 89 GLY A O 1
ATOM 647 N N . GLU A 1 90 ? 2.000 14.217 2.974 1.00 96.19 90 GLU A N 1
ATOM 648 C CA . GLU A 1 90 ? 1.541 14.945 1.789 1.00 96.19 90 GLU A CA 1
ATOM 649 C C . GLU A 1 90 ? 2.706 15.404 0.909 1.00 96.19 90 GLU A C 1
ATOM 651 O O . GLU A 1 90 ? 2.718 15.111 -0.288 1.00 96.19 90 GLU A O 1
ATOM 656 N N . GLN A 1 91 ? 3.739 16.014 1.494 1.00 97.44 91 GLN A N 1
ATOM 657 C CA . GLN A 1 91 ? 4.939 16.422 0.759 1.00 97.44 91 GLN A CA 1
ATOM 658 C C . GLN A 1 91 ? 5.604 15.243 0.035 1.00 97.44 91 GLN A C 1
ATOM 660 O O . GLN A 1 91 ? 6.001 15.367 -1.127 1.00 97.44 91 GLN A O 1
ATOM 665 N N . ARG A 1 92 ? 5.687 14.068 0.678 1.00 96.56 92 ARG A N 1
ATOM 666 C CA . ARG A 1 92 ? 6.225 12.860 0.030 1.00 96.56 92 ARG A CA 1
ATOM 667 C C . ARG A 1 92 ? 5.367 12.389 -1.142 1.00 96.56 92 ARG A C 1
ATOM 669 O O . ARG A 1 92 ? 5.932 11.983 -2.158 1.00 96.56 92 ARG A O 1
ATOM 676 N N . ARG A 1 93 ? 4.035 12.454 -1.035 1.00 95.06 93 ARG A N 1
ATOM 677 C CA . ARG A 1 93 ? 3.131 12.127 -2.152 1.00 95.06 93 ARG A CA 1
ATOM 678 C C . ARG A 1 93 ? 3.273 13.113 -3.306 1.00 95.06 93 ARG A C 1
ATOM 680 O O . ARG A 1 93 ? 3.354 12.681 -4.451 1.00 95.06 93 ARG A O 1
ATOM 687 N N . LEU A 1 94 ? 3.369 14.412 -3.028 1.00 95.44 94 LEU A N 1
ATOM 688 C CA . LEU A 1 94 ? 3.590 15.426 -4.062 1.00 95.44 94 LEU A CA 1
ATOM 689 C C . LEU A 1 94 ? 4.907 15.183 -4.808 1.00 95.44 94 LEU A C 1
ATOM 691 O O . LEU A 1 94 ? 4.924 15.170 -6.039 1.00 95.44 94 LEU A O 1
ATOM 695 N N . LEU A 1 95 ? 5.992 14.901 -4.079 1.00 96.56 95 LEU A N 1
ATOM 696 C CA . LEU A 1 95 ? 7.279 14.552 -4.682 1.00 96.56 95 LEU A CA 1
ATOM 697 C C . LEU A 1 95 ? 7.195 13.274 -5.530 1.00 96.56 95 LEU A C 1
ATOM 699 O O . LEU A 1 95 ? 7.777 13.208 -6.614 1.00 96.56 95 LEU A O 1
ATOM 703 N N . LEU A 1 96 ? 6.478 12.252 -5.052 1.00 95.31 96 LEU A N 1
ATOM 704 C CA . 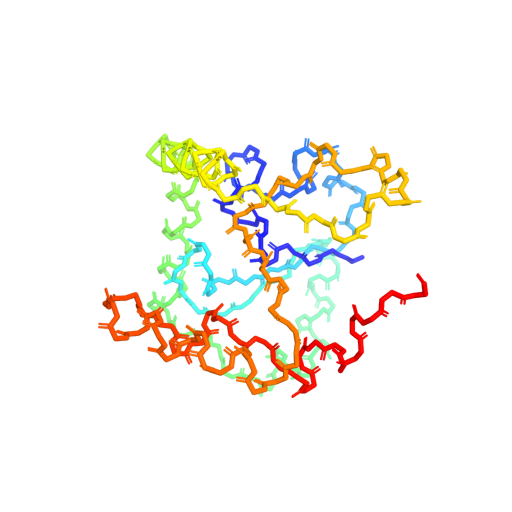LEU A 1 96 ? 6.229 11.033 -5.819 1.00 95.31 96 LEU A CA 1
ATOM 705 C C . LEU A 1 96 ? 5.536 11.362 -7.147 1.00 95.31 96 LEU A C 1
ATOM 707 O O . LEU A 1 96 ? 6.014 10.938 -8.195 1.00 95.31 96 LEU A O 1
ATOM 711 N N . TRP A 1 97 ? 4.472 12.163 -7.125 1.00 93.50 97 TRP A N 1
ATOM 712 C CA . TRP A 1 97 ? 3.742 12.550 -8.333 1.00 93.50 97 TRP A CA 1
ATOM 713 C C . TRP A 1 97 ? 4.562 13.407 -9.299 1.00 93.50 97 TRP A C 1
ATOM 715 O O . TRP A 1 97 ? 4.445 13.234 -10.511 1.00 93.50 97 TRP A O 1
ATOM 725 N N . GLN A 1 98 ? 5.441 14.274 -8.796 1.00 94.88 98 GLN A N 1
ATOM 726 C CA . GLN A 1 98 ? 6.405 14.996 -9.634 1.00 94.88 98 GLN A CA 1
ATOM 727 C C . GLN A 1 98 ? 7.355 14.031 -10.357 1.00 94.88 98 GLN A C 1
ATOM 729 O O . GLN A 1 98 ? 7.565 14.152 -11.562 1.00 94.88 98 GLN A O 1
ATOM 734 N N . ARG A 1 99 ? 7.887 13.031 -9.643 1.00 93.88 99 ARG A N 1
ATOM 735 C CA . ARG A 1 99 ? 8.766 12.005 -10.230 1.00 93.88 99 ARG A CA 1
ATOM 736 C C . ARG A 1 99 ? 8.030 11.110 -11.221 1.00 93.88 99 ARG A C 1
ATOM 738 O O . ARG A 1 99 ? 8.613 10.738 -12.233 1.00 93.88 99 ARG A O 1
ATOM 745 N N . ILE A 1 100 ? 6.765 10.788 -10.949 1.00 90.88 100 ILE A N 1
ATOM 746 C CA . ILE A 1 100 ? 5.912 10.035 -11.873 1.00 90.88 100 ILE A CA 1
ATOM 747 C C . ILE A 1 100 ? 5.777 10.804 -13.189 1.00 90.88 100 ILE A C 1
ATOM 749 O O . ILE A 1 100 ? 6.059 10.234 -14.237 1.00 90.88 100 ILE A O 1
ATOM 753 N N . LYS A 1 101 ? 5.432 12.096 -13.140 1.00 89.88 101 LYS A N 1
ATOM 754 C CA . LYS A 1 101 ? 5.313 12.940 -14.342 1.00 89.88 101 LYS A CA 1
ATOM 755 C C . LYS A 1 101 ? 6.615 12.991 -15.139 1.00 89.88 101 LYS A C 1
ATOM 757 O O . LYS A 1 101 ? 6.610 12.701 -16.329 1.00 89.88 101 LYS A O 1
ATOM 762 N N . LEU A 1 102 ? 7.739 13.234 -14.464 1.00 91.06 102 LEU A N 1
ATOM 763 C CA . LEU A 1 102 ? 9.053 13.236 -15.111 1.00 91.06 102 LEU A CA 1
ATOM 764 C C . LEU A 1 102 ? 9.362 11.893 -15.794 1.00 91.06 102 LEU A C 1
ATOM 766 O O . LEU A 1 102 ? 9.854 11.851 -16.916 1.00 91.06 102 LEU A O 1
ATOM 770 N N . MET A 1 103 ? 9.054 10.774 -15.136 1.00 87.56 103 MET A N 1
ATOM 771 C CA . MET A 1 103 ? 9.264 9.444 -15.707 1.00 87.56 103 MET A CA 1
ATOM 772 C C . MET A 1 103 ? 8.382 9.203 -16.942 1.00 87.56 103 MET A C 1
ATOM 774 O O . MET A 1 103 ? 8.846 8.595 -17.903 1.00 87.56 103 MET A O 1
ATOM 778 N N . GLN A 1 104 ? 7.137 9.693 -16.945 1.00 84.44 104 GLN A N 1
ATOM 779 C CA . GLN A 1 104 ? 6.242 9.620 -18.108 1.00 84.44 104 GLN A CA 1
ATOM 780 C C . GLN A 1 104 ? 6.786 10.417 -19.299 1.00 84.44 104 GLN A C 1
ATOM 782 O O . GLN A 1 104 ? 6.690 9.952 -20.433 1.00 84.44 104 GLN A O 1
ATOM 787 N N . GLU A 1 105 ? 7.371 11.588 -19.042 1.00 86.06 105 GLU A N 1
ATOM 788 C CA . GLU A 1 105 ? 7.984 12.443 -20.064 1.00 86.06 105 GLU A CA 1
ATOM 789 C C . GLU A 1 105 ? 9.253 11.811 -20.655 1.00 86.06 105 GLU A C 1
ATOM 791 O O . GLU A 1 105 ? 9.441 11.817 -21.871 1.00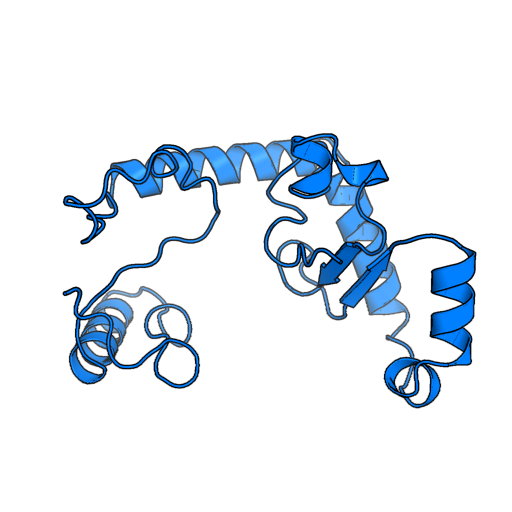 86.06 105 GLU A O 1
ATOM 796 N N . LEU A 1 106 ? 10.111 11.232 -19.808 1.00 87.75 106 LEU A N 1
ATOM 797 C CA . LEU A 1 106 ? 11.382 10.632 -20.229 1.00 87.75 106 LEU A CA 1
ATOM 798 C C . LEU A 1 106 ? 11.218 9.252 -20.872 1.00 87.75 106 LEU A C 1
ATOM 800 O O . LEU A 1 106 ? 11.991 8.879 -21.756 1.00 87.75 106 LEU A O 1
ATOM 804 N N . LEU A 1 107 ? 10.232 8.477 -20.424 1.00 81.44 107 LEU A N 1
ATOM 805 C CA . LEU A 1 107 ? 9.952 7.131 -20.912 1.00 81.44 107 LEU A CA 1
ATOM 806 C C . LEU A 1 107 ? 8.490 7.039 -21.347 1.00 81.44 107 LEU A C 1
ATOM 808 O O . LEU A 1 107 ? 7.694 6.346 -20.700 1.00 81.44 107 LEU A O 1
ATOM 812 N N . PRO A 1 108 ? 8.125 7.704 -22.458 1.00 69.31 108 PRO A N 1
ATOM 813 C CA . PRO A 1 108 ? 6.768 7.652 -22.962 1.00 69.31 108 PRO A CA 1
ATOM 814 C C . PRO A 1 108 ? 6.398 6.196 -23.223 1.00 69.31 108 PRO A C 1
ATOM 816 O O . PRO A 1 108 ? 7.033 5.485 -24.015 1.00 69.31 108 PRO A O 1
ATOM 819 N N . VAL A 1 109 ? 5.360 5.734 -22.528 1.00 63.28 109 VAL A N 1
ATOM 820 C CA . VAL A 1 109 ? 4.804 4.404 -22.741 1.00 63.28 109 VAL A CA 1
ATOM 821 C C . VAL A 1 109 ? 4.210 4.409 -24.143 1.00 63.28 109 VAL A C 1
ATOM 823 O O . VAL A 1 109 ? 3.095 4.872 -24.363 1.00 63.28 109 VAL A O 1
ATOM 826 N N . ARG A 1 110 ? 4.959 3.886 -25.118 1.00 53.91 110 ARG A N 1
ATOM 827 C CA . ARG A 1 110 ? 4.390 3.486 -26.405 1.00 53.91 110 ARG A CA 1
ATOM 828 C C . ARG A 1 110 ? 3.452 2.323 -26.121 1.00 53.91 110 ARG A C 1
ATOM 830 O O . ARG A 1 110 ? 3.884 1.169 -26.086 1.00 53.91 110 ARG A O 1
ATOM 837 N N . SER A 1 111 ? 2.194 2.628 -25.821 1.00 46.19 111 SER A N 1
ATOM 838 C CA . SER A 1 111 ? 1.169 1.603 -25.783 1.00 46.19 111 SER A CA 1
ATOM 839 C C . SER A 1 111 ? 1.095 1.021 -27.195 1.00 46.19 111 SER A C 1
ATOM 841 O O . SER A 1 111 ? 0.985 1.737 -28.189 1.00 46.19 111 SER A O 1
ATOM 843 N N . ALA A 1 112 ? 1.213 -0.299 -27.308 1.00 43.81 112 ALA A N 1
ATOM 844 C CA . ALA A 1 112 ? 0.937 -0.979 -28.569 1.00 43.81 112 ALA A CA 1
ATOM 845 C C . ALA A 1 112 ? -0.557 -0.844 -28.954 1.00 43.81 112 ALA A C 1
ATOM 847 O O . ALA A 1 112 ? -0.948 -1.170 -30.065 1.00 43.81 112 ALA A O 1
ATOM 848 N N . THR A 1 113 ? -1.399 -0.298 -28.069 1.00 41.59 113 THR A N 1
ATOM 849 C CA . THR A 1 113 ? -2.808 0.026 -28.309 1.00 41.59 113 THR A CA 1
ATOM 850 C C . THR A 1 113 ? -3.004 1.378 -29.006 1.00 41.59 113 THR A C 1
ATOM 852 O O . THR A 1 113 ? -4.023 2.021 -28.796 1.00 41.59 113 THR A O 1
ATOM 855 N N . ALA A 1 114 ? -2.084 1.813 -29.872 1.00 40.09 114 ALA A N 1
ATOM 856 C CA . ALA A 1 114 ? -2.285 3.005 -30.706 1.00 40.09 114 ALA A CA 1
ATOM 857 C C . ALA A 1 114 ? -3.494 2.883 -31.668 1.00 40.09 114 ALA A C 1
ATOM 859 O O . ALA A 1 114 ? -3.991 3.894 -32.149 1.00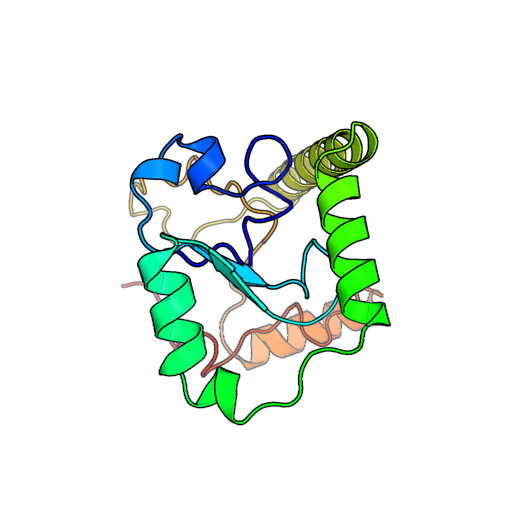 40.09 114 ALA A O 1
ATOM 860 N N . ASN A 1 115 ? -4.008 1.665 -31.903 1.00 36.94 115 ASN A N 1
ATOM 861 C CA . ASN A 1 115 ? -5.187 1.404 -32.744 1.00 36.94 115 ASN A CA 1
ATOM 862 C C . ASN A 1 115 ? -6.496 1.157 -31.981 1.00 36.94 115 ASN A C 1
ATOM 864 O O . ASN A 1 115 ? -7.533 0.930 -32.603 1.00 36.94 115 ASN A O 1
ATOM 868 N N . ARG A 1 116 ? -6.492 1.222 -30.646 1.00 37.97 116 ARG A N 1
ATOM 869 C CA . ARG A 1 116 ? -7.734 1.297 -29.874 1.00 37.97 116 ARG A CA 1
ATOM 870 C C . ARG A 1 116 ? -7.713 2.653 -29.186 1.00 37.97 116 ARG A C 1
ATOM 872 O O . ARG A 1 116 ? -6.817 2.858 -28.372 1.00 37.97 116 ARG A O 1
ATOM 879 N N . PRO A 1 117 ? -8.635 3.582 -29.498 1.00 33.72 117 PRO A N 1
ATOM 880 C CA . PRO A 1 117 ? -8.787 4.785 -28.703 1.00 33.72 117 PRO A CA 1
ATOM 881 C C . PRO A 1 117 ? -9.261 4.323 -27.330 1.00 33.72 117 PRO A C 1
ATOM 883 O O . PRO A 1 117 ? -10.454 4.169 -27.074 1.00 33.72 117 PRO A O 1
ATOM 886 N N . ASP A 1 118 ? -8.308 4.003 -26.466 1.00 42.25 118 ASP A N 1
ATOM 887 C CA . ASP A 1 118 ? -8.573 3.859 -25.061 1.00 42.25 118 ASP A CA 1
ATOM 888 C C . ASP A 1 118 ? -8.890 5.273 -24.594 1.00 42.25 118 ASP A C 1
ATOM 890 O O . ASP A 1 118 ? -8.005 6.106 -24.399 1.00 42.25 118 ASP A O 1
ATOM 894 N N . LYS A 1 119 ? -10.187 5.571 -24.498 1.00 38.06 119 LYS A N 1
ATOM 895 C CA . LYS A 1 119 ? -10.683 6.833 -23.951 1.00 38.06 119 LYS A CA 1
ATOM 896 C C . LYS A 1 119 ? -10.180 7.058 -22.512 1.00 38.06 119 LYS A C 1
ATOM 898 O O . LYS A 1 119 ? -10.311 8.170 -22.018 1.00 38.06 119 LYS A O 1
ATOM 903 N N . ASN A 1 120 ? -9.534 6.058 -21.894 1.00 40.38 120 ASN A N 1
ATOM 904 C CA . ASN A 1 120 ? -8.887 6.133 -20.589 1.00 40.38 120 ASN A CA 1
ATOM 905 C C . ASN A 1 120 ? -7.343 6.210 -20.647 1.00 40.38 120 ASN A C 1
ATOM 907 O O . ASN A 1 120 ? -6.712 6.309 -19.596 1.00 40.38 120 ASN A O 1
ATOM 911 N N . ALA A 1 121 ? -6.703 6.242 -21.827 1.00 39.69 121 ALA A N 1
ATOM 912 C CA . ALA A 1 121 ? -5.242 6.406 -21.950 1.00 39.69 121 ALA A CA 1
ATOM 913 C C . ALA A 1 121 ? -4.722 7.761 -21.429 1.00 39.69 121 ALA A C 1
ATOM 915 O O . ALA A 1 121 ? -3.521 7.922 -21.220 1.00 39.69 121 ALA A O 1
ATOM 916 N N . ALA A 1 122 ? -5.615 8.720 -21.170 1.00 37.72 122 ALA A N 1
ATOM 917 C CA . ALA A 1 122 ? -5.289 9.967 -20.483 1.00 37.72 122 ALA A CA 1
ATOM 918 C C . ALA A 1 122 ? -4.999 9.783 -18.974 1.00 37.72 122 ALA A C 1
ATOM 920 O O . ALA A 1 122 ? -4.490 10.703 -18.340 1.00 37.72 122 ALA A O 1
ATOM 921 N N . HIS A 1 123 ? -5.267 8.602 -18.399 1.00 42.06 123 HIS A N 1
ATOM 922 C CA . HIS A 1 123 ? -5.151 8.331 -16.962 1.00 42.06 123 HIS A CA 1
ATOM 923 C C . HIS A 1 123 ? -4.242 7.138 -16.647 1.00 42.06 123 HIS A C 1
ATOM 925 O O . HIS A 1 123 ? -4.575 6.285 -15.827 1.00 42.06 123 HIS A O 1
ATOM 931 N N . ALA A 1 124 ? -3.040 7.076 -17.226 1.00 46.19 124 ALA A N 1
ATOM 932 C CA . ALA A 1 124 ? -1.976 6.265 -16.626 1.00 46.19 124 ALA A CA 1
ATOM 933 C C . ALA A 1 124 ? -1.477 6.929 -15.316 1.00 46.19 124 ALA A C 1
ATOM 935 O O . ALA A 1 124 ? -0.319 7.309 -15.193 1.00 46.19 124 ALA A O 1
ATOM 936 N N . SER A 1 125 ? -2.366 7.118 -14.338 1.00 69.25 125 SER A N 1
ATOM 937 C CA . SER A 1 125 ? -2.160 7.809 -13.061 1.00 69.25 125 SER A CA 1
ATOM 938 C C . SER A 1 125 ? -1.711 6.824 -11.975 1.00 69.25 125 SER A C 1
ATOM 940 O O . SER A 1 125 ? -2.356 6.655 -10.944 1.00 69.25 125 SER A O 1
ATOM 942 N N . SER A 1 126 ? -0.597 6.122 -12.197 1.00 81.06 126 SER A N 1
ATOM 943 C CA . SER A 1 126 ? -0.053 5.202 -11.189 1.00 81.06 126 SER A CA 1
ATOM 944 C C . SER A 1 126 ? 1.454 5.350 -11.022 1.00 81.06 126 SER A C 1
ATOM 946 O O . SER A 1 126 ? 2.156 5.803 -11.922 1.00 81.06 126 SER A O 1
ATOM 948 N N . ALA A 1 127 ? 1.969 4.894 -9.879 1.00 87.44 127 ALA A N 1
ATOM 949 C CA . ALA A 1 127 ? 3.404 4.819 -9.602 1.00 87.44 127 ALA A CA 1
ATOM 950 C C . ALA A 1 127 ? 4.108 3.629 -10.297 1.00 87.44 127 ALA A C 1
ATOM 952 O O . ALA A 1 127 ? 5.199 3.233 -9.888 1.00 87.44 127 ALA A O 1
ATOM 953 N N . ILE A 1 128 ? 3.478 3.008 -11.302 1.00 86.12 128 ILE A N 1
ATOM 954 C CA . ILE A 1 128 ? 3.956 1.795 -11.973 1.00 86.12 128 ILE A CA 1
ATOM 955 C C . ILE A 1 128 ? 4.116 2.068 -13.471 1.00 86.12 128 ILE A C 1
ATOM 957 O O . ILE A 1 128 ? 3.182 2.505 -14.138 1.00 86.12 128 ILE A O 1
ATOM 961 N N . PHE A 1 129 ? 5.295 1.736 -14.001 1.00 83.56 129 PHE A N 1
ATOM 962 C CA . PHE A 1 129 ? 5.698 2.001 -15.383 1.00 83.56 129 PHE A CA 1
ATOM 963 C C . PHE A 1 129 ? 5.996 0.695 -16.124 1.00 83.56 129 PHE A C 1
ATOM 965 O O . PHE A 1 129 ? 7.151 0.266 -16.182 1.00 83.56 129 PHE A O 1
ATOM 972 N N . PRO A 1 130 ? 4.977 0.002 -16.656 1.00 79.94 130 PRO A N 1
ATOM 973 C CA . PRO A 1 130 ? 5.204 -1.240 -17.377 1.00 79.94 130 PRO A CA 1
ATOM 974 C C . PRO A 1 130 ? 5.829 -0.968 -18.752 1.00 79.94 130 PRO A C 1
ATOM 976 O O . PRO A 1 130 ? 5.304 -0.184 -19.545 1.00 79.94 130 PRO A O 1
ATOM 979 N N . ARG A 1 131 ? 6.912 -1.683 -19.078 1.00 77.94 131 ARG A N 1
ATOM 980 C CA . ARG A 1 131 ? 7.494 -1.715 -20.425 1.00 77.94 131 ARG A CA 1
ATOM 981 C C . ARG A 1 131 ? 7.335 -3.114 -21.012 1.00 77.94 131 ARG A C 1
ATOM 983 O O . ARG A 1 131 ? 7.820 -4.083 -20.442 1.00 77.94 131 ARG A O 1
ATOM 990 N N . ARG A 1 132 ? 6.648 -3.221 -22.153 1.00 77.12 132 ARG A N 1
ATOM 991 C CA . ARG A 1 132 ? 6.601 -4.467 -22.934 1.00 77.12 132 ARG A CA 1
ATOM 992 C C . ARG A 1 132 ? 7.898 -4.596 -23.728 1.00 77.12 132 ARG A C 1
ATOM 994 O O . ARG A 1 132 ? 8.248 -3.660 -24.445 1.00 77.12 132 ARG A O 1
ATOM 1001 N N . VAL A 1 133 ? 8.589 -5.721 -23.565 1.00 78.88 133 VAL A N 1
ATOM 1002 C CA . VAL A 1 133 ? 9.925 -5.964 -24.140 1.00 78.88 133 VAL A CA 1
ATOM 1003 C C . VAL A 1 133 ? 9.880 -6.996 -25.270 1.00 78.88 133 VAL A C 1
ATOM 1005 O O . VAL A 1 133 ? 10.669 -6.899 -26.199 1.00 78.88 133 VAL A O 1
ATOM 1008 N N . GLY A 1 134 ? 8.914 -7.916 -25.245 1.00 77.69 134 GLY A N 1
ATOM 1009 C CA . GLY A 1 134 ? 8.795 -8.993 -26.224 1.00 77.69 134 GLY A CA 1
ATOM 1010 C C . GLY A 1 134 ? 8.571 -10.316 -25.508 1.00 77.69 134 GLY A C 1
ATOM 1011 O O . GLY A 1 134 ? 7.736 -10.382 -24.603 1.00 77.69 134 GLY A O 1
ATOM 1012 N N . ASP A 1 135 ? 9.319 -11.336 -25.917 1.00 82.31 135 ASP A N 1
ATOM 1013 C CA . ASP A 1 135 ? 9.315 -12.650 -25.284 1.00 82.31 135 ASP A CA 1
ATOM 1014 C C . ASP A 1 135 ? 10.064 -12.674 -23.936 1.00 82.31 135 ASP A C 1
ATOM 1016 O O . ASP A 1 135 ? 10.597 -11.672 -23.445 1.00 82.31 135 ASP A O 1
ATOM 1020 N N . GLU A 1 136 ? 10.049 -13.848 -23.306 1.00 83.06 136 GLU A N 1
ATOM 1021 C CA . GLU A 1 136 ? 10.679 -14.095 -22.012 1.00 83.06 136 GLU A CA 1
ATOM 1022 C C . GLU A 1 136 ? 12.193 -13.865 -22.037 1.00 83.06 136 GLU A C 1
ATOM 1024 O O . GLU A 1 136 ? 12.719 -13.246 -21.110 1.00 83.06 136 GLU A O 1
ATOM 1029 N N . GLN A 1 137 ? 12.876 -14.293 -23.103 1.00 84.75 137 GLN A N 1
ATOM 1030 C CA . GLN A 1 137 ? 14.326 -14.161 -23.212 1.00 84.75 137 GLN A CA 1
ATOM 1031 C C . GLN A 1 137 ? 14.724 -12.692 -23.362 1.00 84.75 137 GLN A C 1
ATOM 1033 O O . GLN A 1 137 ? 15.555 -12.206 -22.602 1.00 84.75 137 GLN A O 1
ATOM 1038 N N . ALA A 1 138 ? 14.049 -11.943 -24.235 1.00 85.00 138 ALA A N 1
ATOM 1039 C CA . ALA A 1 138 ? 14.283 -10.514 -24.415 1.00 85.00 138 ALA A CA 1
ATOM 1040 C C . ALA A 1 138 ? 14.077 -9.723 -23.111 1.00 85.00 138 ALA A C 1
ATOM 1042 O O . ALA A 1 138 ? 14.797 -8.764 -22.824 1.00 85.00 138 ALA A O 1
ATOM 1043 N N . ALA A 1 139 ? 13.098 -10.123 -22.293 1.00 84.62 139 ALA A N 1
ATOM 1044 C CA . ALA A 1 139 ? 12.853 -9.501 -20.998 1.00 84.62 139 ALA A CA 1
ATOM 1045 C C . ALA A 1 139 ? 13.936 -9.838 -19.953 1.00 84.62 139 ALA A C 1
ATOM 1047 O O . ALA A 1 139 ? 14.194 -9.014 -19.071 1.00 84.62 139 ALA A O 1
ATOM 1048 N N . ILE A 1 140 ? 14.551 -11.023 -20.021 1.00 86.19 140 ILE A N 1
ATOM 1049 C CA . ILE A 1 140 ? 15.693 -11.409 -19.177 1.00 86.19 140 ILE A CA 1
ATOM 1050 C C . ILE A 1 140 ? 16.945 -10.645 -19.618 1.00 86.19 140 ILE A C 1
ATOM 1052 O O . ILE A 1 140 ? 17.563 -9.976 -18.790 1.00 86.19 140 ILE A O 1
ATOM 1056 N N . ASP A 1 141 ? 17.250 -10.645 -20.915 1.00 88.88 14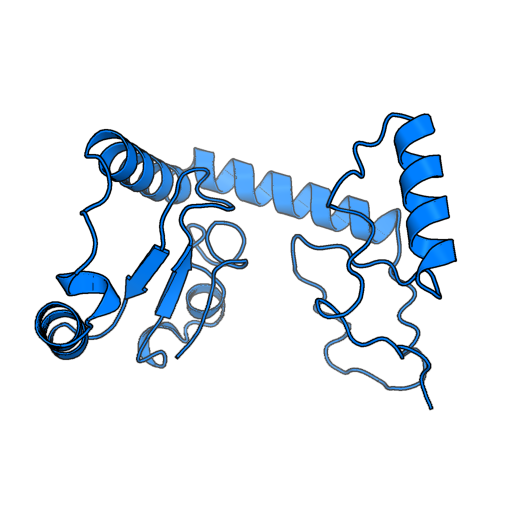1 ASP A N 1
ATOM 1057 C CA . ASP A 1 141 ? 18.422 -9.972 -21.482 1.00 88.88 141 ASP A CA 1
ATOM 1058 C C . ASP A 1 141 ? 18.408 -8.468 -21.162 1.00 88.88 141 ASP A C 1
ATOM 1060 O O . ASP A 1 141 ? 19.418 -7.887 -20.758 1.00 88.88 141 ASP A O 1
ATOM 1064 N N . LEU A 1 142 ? 17.236 -7.822 -21.260 1.00 87.06 142 LEU A N 1
ATOM 1065 C CA . LEU A 1 142 ? 17.081 -6.420 -20.869 1.00 87.06 142 LEU A CA 1
ATOM 1066 C C . LEU A 1 142 ? 17.316 -6.211 -19.366 1.00 87.06 142 LEU A C 1
ATOM 1068 O O . LEU A 1 142 ? 17.935 -5.221 -18.970 1.00 87.06 142 LEU A O 1
ATOM 1072 N N . ALA A 1 143 ? 16.810 -7.108 -18.518 1.00 86.50 143 ALA A N 1
ATOM 1073 C CA . ALA A 1 143 ? 16.996 -7.010 -17.075 1.00 86.50 143 ALA A CA 1
ATOM 1074 C C . ALA A 1 143 ? 18.471 -7.143 -16.680 1.00 86.50 143 ALA A C 1
ATOM 1076 O O . ALA A 1 143 ? 18.928 -6.398 -15.807 1.00 86.50 143 ALA A O 1
ATOM 1077 N N . GLU A 1 144 ? 19.215 -8.037 -17.330 1.00 89.38 144 GLU A N 1
ATOM 1078 C CA . GLU A 1 144 ? 20.657 -8.199 -17.134 1.00 89.38 144 GLU A CA 1
ATOM 1079 C C . GLU A 1 144 ? 21.437 -6.985 -17.641 1.00 89.38 144 GLU A C 1
ATOM 1081 O O . GLU A 1 144 ? 22.284 -6.454 -16.921 1.00 89.38 144 GLU A O 1
ATOM 1086 N N . ALA A 1 145 ? 21.105 -6.475 -18.831 1.00 90.25 145 ALA A N 1
ATOM 1087 C CA . ALA A 1 145 ? 21.720 -5.268 -19.376 1.00 90.25 145 ALA A CA 1
ATOM 1088 C C . ALA A 1 145 ? 21.540 -4.061 -18.438 1.00 90.25 145 ALA A C 1
ATOM 1090 O O . ALA A 1 145 ? 22.497 -3.333 -18.170 1.00 90.25 145 ALA A O 1
ATOM 1091 N N . LEU A 1 146 ? 20.338 -3.879 -17.879 1.00 89.94 146 LEU A N 1
ATOM 1092 C CA . LEU A 1 146 ? 20.060 -2.835 -16.889 1.00 89.94 146 LEU A CA 1
ATOM 1093 C C . LEU A 1 146 ? 20.840 -3.055 -15.586 1.00 89.94 146 LEU A C 1
ATOM 1095 O O . LEU A 1 146 ? 21.380 -2.099 -15.026 1.00 89.94 146 LEU A O 1
ATOM 1099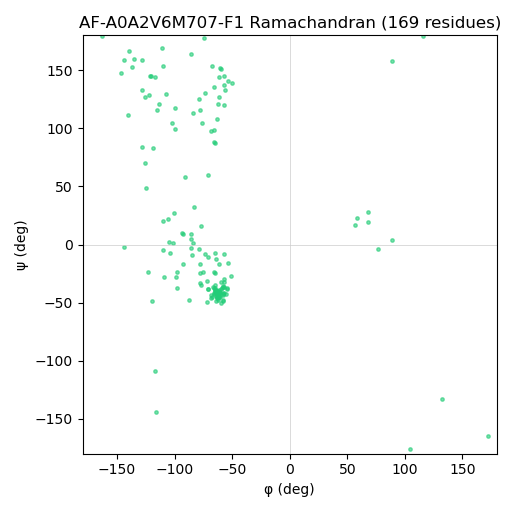 N N . GLN A 1 147 ? 20.948 -4.304 -15.123 1.00 89.62 147 GLN A N 1
ATOM 1100 C CA . GLN A 1 147 ? 21.721 -4.641 -13.926 1.00 89.62 147 GLN A CA 1
ATOM 1101 C C . GLN A 1 147 ? 23.204 -4.317 -14.091 1.00 89.62 147 GLN A C 1
ATOM 1103 O O . GLN A 1 147 ? 23.807 -3.748 -13.181 1.00 89.62 147 GLN A O 1
ATOM 1108 N N . ASN A 1 148 ? 23.770 -4.617 -15.259 1.00 91.88 148 ASN A N 1
ATOM 1109 C CA . ASN A 1 148 ? 25.158 -4.305 -15.594 1.00 91.88 148 ASN A CA 1
ATOM 1110 C C . ASN A 1 148 ? 25.417 -2.790 -15.663 1.00 91.88 148 ASN A C 1
ATOM 1112 O O . ASN A 1 148 ? 26.536 -2.350 -15.421 1.00 91.88 148 ASN A O 1
ATOM 1116 N N . GLN A 1 149 ? 24.381 -1.984 -15.920 1.00 92.62 149 GLN A N 1
ATOM 1117 C CA . GLN A 1 149 ? 24.434 -0.518 -15.850 1.00 92.62 149 GLN A CA 1
ATOM 1118 C C . GLN A 1 149 ? 24.171 0.048 -14.440 1.00 92.62 149 GLN A C 1
ATOM 1120 O O . GLN A 1 149 ? 24.112 1.262 -14.263 1.00 92.62 149 GLN A O 1
ATOM 1125 N N . GLY A 1 150 ? 24.017 -0.806 -13.421 1.00 90.50 150 GLY A N 1
ATOM 1126 C CA . GLY A 1 150 ? 23.800 -0.392 -12.031 1.00 90.50 150 GLY A CA 1
ATOM 1127 C C . GLY A 1 150 ? 22.332 -0.194 -11.638 1.00 90.50 150 GLY A C 1
ATOM 1128 O O . GLY A 1 150 ? 22.051 0.168 -10.494 1.00 90.50 150 GLY A O 1
ATOM 1129 N N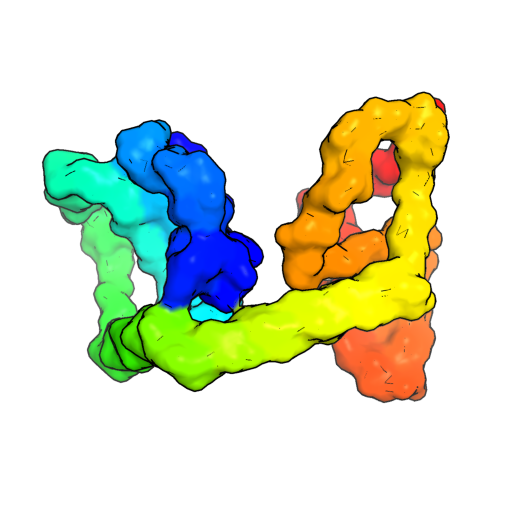 . PHE A 1 151 ? 21.376 -0.475 -12.528 1.00 86.31 151 PHE A N 1
ATOM 1130 C CA . PHE A 1 151 ? 19.956 -0.472 -12.180 1.00 86.31 151 PHE A CA 1
ATOM 1131 C C . PHE A 1 151 ? 19.564 -1.824 -11.574 1.00 86.31 151 PHE A C 1
ATOM 1133 O O . PHE A 1 151 ? 19.549 -2.847 -12.251 1.00 86.31 151 PHE A O 1
ATOM 1140 N N . SER A 1 152 ? 19.217 -1.851 -10.283 1.00 74.00 152 SER A N 1
ATOM 1141 C CA . SER A 1 152 ? 18.789 -3.090 -9.618 1.00 74.00 152 SER A CA 1
ATOM 1142 C C . SER A 1 152 ? 17.491 -3.630 -10.237 1.00 74.00 152 SER A C 1
ATOM 1144 O O . SER A 1 152 ? 16.412 -3.063 -10.050 1.00 74.00 152 SER A O 1
ATOM 1146 N N . SER A 1 153 ? 17.599 -4.733 -10.983 1.00 58.38 153 SER A N 1
ATOM 1147 C CA . SER A 1 153 ? 16.516 -5.289 -11.808 1.00 58.38 153 SER A CA 1
ATOM 1148 C C . SER A 1 153 ? 15.932 -6.613 -11.296 1.00 58.38 153 SER A C 1
ATOM 1150 O O . SER A 1 153 ? 14.932 -7.081 -11.841 1.00 58.38 153 SER A O 1
ATOM 1152 N N . ARG A 1 154 ? 16.490 -7.200 -10.219 1.00 48.16 154 ARG A N 1
ATOM 1153 C CA . ARG A 1 154 ? 16.284 -8.612 -9.810 1.00 48.16 154 ARG A CA 1
ATOM 1154 C C . ARG A 1 154 ? 14.827 -9.084 -9.635 1.00 48.16 154 ARG A C 1
ATOM 1156 O O . ARG A 1 154 ? 14.602 -10.287 -9.568 1.00 48.16 154 ARG A O 1
ATOM 1163 N N . ARG A 1 155 ? 13.836 -8.190 -9.525 1.00 45.47 155 ARG A N 1
ATOM 1164 C CA . ARG A 1 155 ? 12.390 -8.536 -9.512 1.00 45.47 155 ARG A CA 1
ATOM 1165 C C . ARG A 1 155 ? 11.480 -7.520 -10.215 1.00 45.47 155 ARG A C 1
ATOM 1167 O O . ARG A 1 155 ? 10.268 -7.716 -10.254 1.00 45.47 155 ARG A O 1
ATOM 1174 N N . SER A 1 156 ? 12.036 -6.424 -10.718 1.00 46.97 156 SER A N 1
ATOM 1175 C CA . SER A 1 156 ? 11.294 -5.249 -11.187 1.00 46.97 156 SER A CA 1
ATOM 1176 C C . SER A 1 156 ? 11.090 -5.230 -12.702 1.00 46.97 156 SER A C 1
ATOM 1178 O O . SER A 1 156 ? 10.135 -4.607 -13.158 1.00 46.97 156 SER A O 1
ATOM 1180 N N . VAL A 1 157 ? 11.940 -5.920 -13.470 1.00 52.06 157 VAL A N 1
ATOM 1181 C CA . VAL A 1 157 ? 11.975 -5.775 -14.937 1.00 52.06 157 VAL A CA 1
ATOM 1182 C C . VAL A 1 157 ? 11.202 -6.875 -15.670 1.00 52.06 157 VAL A C 1
ATOM 1184 O O . VAL A 1 157 ? 10.617 -6.613 -16.716 1.00 52.06 157 VAL A O 1
ATOM 1187 N N . THR A 1 158 ? 11.087 -8.070 -15.091 1.00 56.38 158 THR A N 1
ATOM 1188 C CA . THR A 1 158 ? 10.623 -9.242 -15.846 1.00 56.38 158 THR A CA 1
ATOM 1189 C C . THR A 1 158 ? 9.482 -9.933 -15.105 1.00 56.38 158 THR A C 1
ATOM 1191 O O . THR A 1 158 ? 9.672 -10.879 -14.340 1.00 56.38 158 THR A O 1
ATOM 1194 N N . ARG A 1 159 ? 8.249 -9.442 -15.292 1.00 61.50 159 ARG A N 1
ATOM 1195 C CA . ARG A 1 159 ? 7.078 -10.273 -14.988 1.00 61.50 159 ARG A CA 1
ATOM 1196 C C . ARG A 1 159 ? 6.916 -11.241 -16.144 1.00 61.50 159 ARG A C 1
ATOM 1198 O O . ARG A 1 159 ? 6.654 -10.819 -17.260 1.00 61.50 159 ARG A O 1
ATOM 1205 N N . LEU A 1 160 ? 7.081 -12.519 -15.843 1.00 71.56 160 LEU A N 1
ATOM 1206 C CA . LEU A 1 160 ? 6.916 -13.626 -16.775 1.00 71.56 160 LEU A CA 1
ATOM 1207 C C . LEU A 1 160 ? 5.686 -14.436 -16.392 1.00 71.56 160 LEU A C 1
ATOM 1209 O O . LEU A 1 160 ? 5.137 -14.283 -15.293 1.00 71.56 160 LEU A O 1
ATOM 1213 N N . TRP A 1 161 ? 5.267 -15.335 -17.269 1.00 71.12 161 TRP A N 1
ATOM 1214 C CA . TRP A 1 161 ? 4.233 -16.305 -16.940 1.00 71.12 161 TRP A CA 1
ATOM 1215 C C . TRP A 1 161 ? 4.595 -17.091 -15.656 1.00 71.12 161 TRP A C 1
ATOM 1217 O O . TRP A 1 161 ? 5.766 -17.395 -15.419 1.00 71.12 161 TRP A O 1
ATOM 1227 N N . PRO A 1 162 ? 3.638 -17.393 -14.756 1.00 79.50 162 PRO A N 1
ATOM 1228 C CA . PRO A 1 162 ? 2.195 -17.122 -14.814 1.00 79.50 162 PRO A CA 1
ATOM 1229 C C . PRO A 1 162 ? 1.762 -15.731 -14.306 1.00 79.50 162 PRO A C 1
ATOM 1231 O O . PRO A 1 162 ? 0.574 -15.492 -14.128 1.00 79.50 162 PRO A O 1
ATOM 1234 N N . LYS A 1 163 ? 2.691 -14.807 -14.029 1.00 77.19 163 LYS A N 1
ATOM 1235 C CA . LYS A 1 163 ? 2.386 -13.494 -13.427 1.00 77.19 163 LYS A CA 1
ATOM 1236 C C . LYS A 1 163 ? 1.823 -12.496 -14.443 1.00 77.19 163 LYS A C 1
ATOM 1238 O O . LYS A 1 163 ? 1.135 -11.560 -14.048 1.00 77.19 163 LYS A O 1
ATOM 1243 N N . VAL A 1 164 ? 2.128 -12.695 -15.724 1.00 79.38 164 VAL A N 1
ATOM 1244 C CA . VAL A 1 164 ? 1.509 -12.026 -16.877 1.00 79.38 164 VAL A CA 1
ATOM 1245 C C . VAL A 1 164 ? 1.239 -13.065 -17.979 1.00 79.38 164 VAL A C 1
ATOM 1247 O O . VAL A 1 164 ? 1.931 -14.089 -18.013 1.00 79.38 164 VAL A O 1
ATOM 1250 N N . PRO A 1 165 ? 0.239 -12.855 -18.855 1.00 76.69 165 PRO A N 1
ATOM 1251 C CA . PRO A 1 165 ? -0.028 -13.743 -19.990 1.00 76.69 165 PRO A CA 1
ATOM 1252 C C . PRO A 1 165 ? 1.194 -13.892 -20.914 1.00 76.69 165 PRO A C 1
ATOM 1254 O O . PRO A 1 165 ? 1.936 -12.929 -21.091 1.00 76.69 165 PRO A O 1
ATOM 1257 N N . ARG A 1 166 ? 1.393 -15.088 -21.499 1.00 64.94 166 ARG A N 1
ATOM 1258 C CA . ARG A 1 166 ? 2.518 -15.380 -22.418 1.00 64.94 166 ARG A CA 1
ATOM 1259 C C . ARG A 1 166 ? 2.433 -14.572 -23.711 1.00 64.94 166 ARG A C 1
ATOM 1261 O O . ARG A 1 166 ? 3.440 -14.053 -24.173 1.00 64.94 166 ARG A O 1
ATOM 1268 N N . ASP A 1 167 ? 1.218 -14.409 -24.221 1.00 59.69 167 ASP A N 1
ATOM 1269 C CA . ASP A 1 167 ? 0.966 -13.702 -25.466 1.00 59.69 167 ASP A CA 1
ATOM 1270 C C . ASP A 1 167 ? 0.433 -12.306 -25.159 1.00 59.69 167 ASP A C 1
ATOM 1272 O O . ASP A 1 167 ? -0.712 -12.104 -24.753 1.00 59.69 167 ASP A O 1
ATOM 1276 N N . CYS A 1 168 ? 1.311 -11.323 -25.324 1.00 50.91 168 CYS A N 1
ATOM 1277 C CA . CYS A 1 168 ? 0.933 -9.922 -25.475 1.00 50.91 168 CYS A CA 1
ATOM 1278 C C . CYS A 1 168 ? 1.105 -9.461 -26.932 1.00 50.91 168 CYS A C 1
ATOM 1280 O O . CYS A 1 168 ? 1.228 -8.255 -27.172 1.00 50.91 168 CYS A O 1
ATOM 1282 N N . SER A 1 169 ? 1.116 -10.401 -27.886 1.00 41.72 169 SER A N 1
ATOM 1283 C CA . SER A 1 169 ? 0.810 -10.132 -29.289 1.00 41.72 169 SER A CA 1
ATOM 1284 C C . SER A 1 169 ? -0.634 -9.639 -29.361 1.00 41.72 169 SER A C 1
ATOM 1286 O O . SER A 1 169 ? -1.564 -10.279 -28.874 1.00 41.72 169 SER A O 1
ATOM 1288 N N . LEU A 1 170 ? -0.815 -8.429 -29.879 1.00 39.41 170 LEU A N 1
ATOM 1289 C CA . LEU A 1 170 ? -2.144 -7.950 -30.237 1.00 39.41 170 LEU A CA 1
ATOM 1290 C C . LEU A 1 170 ? -2.667 -8.781 -31.425 1.00 39.41 170 LEU A C 1
ATOM 1292 O O . LEU A 1 170 ? -1.846 -9.272 -32.203 1.00 39.41 170 LEU A O 1
ATOM 1296 N N . PRO A 1 171 ? -3.991 -8.922 -31.596 1.00 35.56 171 PRO A N 1
ATOM 1297 C CA . PRO A 1 171 ? -4.549 -9.035 -32.940 1.00 35.56 171 PRO A CA 1
ATOM 1298 C C . PRO A 1 171 ? -4.201 -7.802 -33.790 1.00 35.56 171 PRO A C 1
ATOM 1300 O O . PRO A 1 171 ? -4.077 -6.693 -33.215 1.00 35.56 171 PRO A O 1
#

Nearest PDB structures (foldseek):
  2bwo-assembly2_D  TM=8.529E-01  e=3.442E-09  Rhodobacter capsulatus
  5qqt-assembly1_B  TM=8.550E-01  e=4.821E-08  Homo sapiens
  5qqq-assembly1_A  TM=8.847E-01  e=1.403E-07  Homo sapien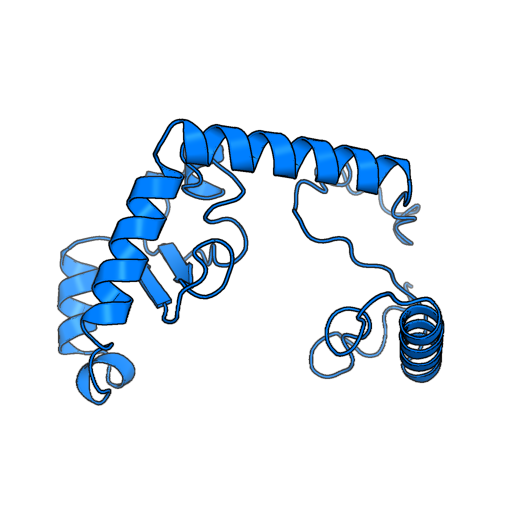s
  5qqr-assembly1_B  TM=8.446E-01  e=7.029E-08  Homo sapiens
  5jay-assembly1_A  TM=8.130E-01  e=3.105E-08  Paraburkholderia xenovorans LB400

=== Feature glossary ===
Feature key, reading from the visual/contextual features back to the raw sequence:

Rendered structure images. Six rendered views show the 3D structure from the faces of a cube — i.e. along ±x, ±y, ±z. Rendering representation is drawn randomly per protein from cartoon (secondary-structure ribbons), sticks (backbone bonds), or molecular surface; coloring is either N→C rainbow (blue at the N-terminus through red at the C-terminus) or one color per chain.

Contact-map, Ramachandran, and PAE plots. The contact map is a binary N×N matrix image: pixel (i, j) is dark where Cα_i and Cα_j are within 8 Å and |i−j|>4. Because the |i−j|>4 filter removes local helical contacts, off-diagonal stripes parallel to the main diagonal indicate parallel β-sheets; stripes perpendicular to it indicate antiparallel β-sheets. The Ramachandran plot scatters every residue's (φ, ψ) pair against the sterically allowed regions. The PAE heatmap renders the predicted-aligned-error matrix.

InterPro / GO / CATH / organism. Database cross-references. InterPro integrates a dozen domain/family signature databases into unified entries with residue-range hits. GO terms attach function/process/location labels with evidence codes. CATH codes position the fold in a four-level structural taxonomy. Organism is the NCBI-taxonomy species name.

Nearest PDB structures. The Foldseek neighbor list gives the closest experimentally determined structures in the PDB, ranked by structural alignment. TM-score near 1 means near-identical fold; near 0.3 means only rough topology match. This is how one finds what a novel AlphaFold prediction most resembles in the solved-structure universe.

Predicted aligned error. PAE(i, j) answers: if I align the predicted and true structures on residue i, how far off (in Å) do I expect residue j to be? A block-diagonal PAE matrix with low values on the blocks and high values off-diagonal is the signature of a multi-domain protein with confidently predicted domains but uncertain inter-domain orientation.

Solvent-accessible surface area. Accessible surface area quantifies burial. A residue with SASA near zero is packed into the hydrophobic core; one with SASA >100 Å² sits on the surface. Computed here via the Shrake–Rupley numerical algorithm with a 1.4 Å probe.

B-factor. B-factor (Debye–Waller factor) reflects atomic displacement in the crystal lattice. It is an experimental observable (units Å²), not a prediction; low values mean the atom is pinned down, high values mean it moves or is heterogeneous across the crystal.

pLDDT. For AlphaFold models, the B-factor field carries pLDDT — the model's own estimate of local accuracy on a 0–100 scale. Regions with pLDDT<50 should be treated as essentially unmodeled; they often correspond to intrinsically disordered segments.

Backbone torsions (φ/ψ). φ (phi) and ψ (psi) are the two rotatable backbone dihedrals per residue: φ is the C(i-1)–N–Cα–C torsion, ψ is the N–Cα–C–N(i+1) torsion, both in degrees on (−180°, 180°]. α-helical residues cluster near (−60°, −45°); β-strand residues near (−120°, +130°). A Ramachandran plot is simply a scatter of (φ, ψ) for every residue.

Radius of gyration, Cα contacts, bounding box. Radius of gyration (Rg) is the root-mean-square distance of Cα atoms from their centroid — a single number for overall size and compactness. A globular domain of N residues has Rg ≈ 2.2·N^0.38 Å; an extended or disordered chain ha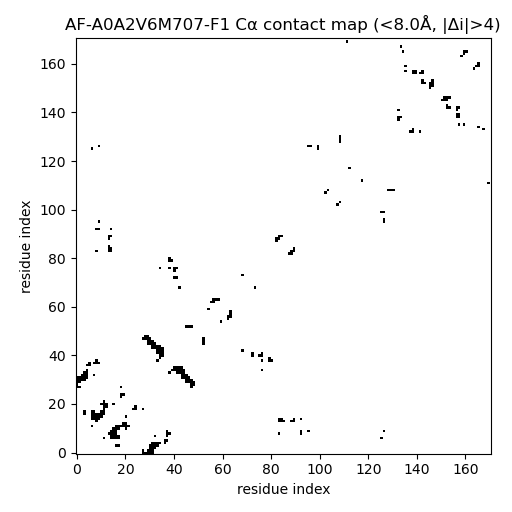s a much larger Rg. The Cα contact count is the number of residue pairs whose Cα atoms are within 8 Å and are more than four positions apart in sequence — a standard proxy for tertiary packing density. The bounding box is the smallest axis-aligned box enclosing all Cα atoms.

Secondary structure (3-state, P-SEA). Three-state secondary structure (P-SEA) collapses the eight DSSP classes into helix (a), strand (b), and coil (c). P-SEA assigns these from Cα geometry alone — distances and angles — without requiring backbone oxygens, so it works on any Cα trace.

Secondary structure (8-state, DSSP). DSSP 8-state secondary structure assigns each residue one of H (α-helix), G (3₁₀-helix), I (π-helix), E (extended β-strand), B (isolated β-bridge), T (hydrogen-bonded turn), S (bend), or '-' (coil). The assignment is computed from backbone hydrogen-bond geometry via the Kabsch–Sander algorithm.

Foldseek 3Di. A 3Di character summarizes, for each residue, the relative orientation of the Cα frame of its nearest spatial neighbor. Because it encodes fold topology rather than chemistry, 3Di alignments detect remote structural similarity that sequence alignment misses.

mmCIF coordinates. The mmCIF block holds the 3D Cartesian coordinates of each backbone atom (N, Cα, C, O) in ångströms. mmCIF is the PDB's canonical archive format — a tagged-loop text representation of the atomic model.

Sequence. Sequence gives the chain of amino acids in standard one-letter code (A=alanine, C=cysteine, …, Y=tyrosine), read N→C. It is the only feature that is directly encoded by the gene; all structural features are derived from the folded form of this sequence.